Protein AF-A0A5Y2E1E5-F1 (afdb_monomer)

pLDDT: mean 95.86, std 6.39, range [65.56, 98.88]

Solvent-accessible surface area (backbone atoms only — not comparable to full-atom values): 12734 Å² total; per-residue (Å²): 139,81,72,78,89,80,53,52,75,67,55,52,51,46,58,54,49,48,56,53,49,52,51,50,49,51,50,52,50,52,51,52,52,48,54,50,47,56,50,49,56,51,48,56,53,48,53,54,51,51,52,52,50,50,54,51,51,54,51,51,49,54,52,50,58,53,47,52,54,52,51,51,52,49,53,53,51,51,55,55,48,52,55,52,47,55,51,52,52,53,52,50,53,52,50,52,52,52,51,54,54,48,51,54,52,48,53,52,50,52,55,51,50,55,51,48,70,72,69,61,86,68,91,83,63,85,68,92,82,87,72,98,62,89,85,86,73,95,66,61,46,61,60,96,88,42,80,75,46,64,72,57,43,74,89,58,77,84,82,84,80,70,62,47,83,70,92,77,73,90,81,69,82,78,76,82,69,99,59,96,51,70,66,48,55,50,52,51,52,51,51,51,50,51,51,53,16,34,53,41,37,53,49,52,53,41,40,72,74,48,53,34,84

Nearest PDB structures (foldseek):
  3c9i-assembly1_B  TM=9.378E-01  e=3.253E-25  unclassified
  4zkp-assembly1_A  TM=9.881E-01  e=1.040E-20  Lederbergvirus P22
  5bu8-assembly1_A  TM=9.818E-01  e=1.716E-17  Enterobacteria phage HK620
  5bu8-assembly2_B  TM=9.792E-01  e=5.615E-17  Enterobacteria phage HK620
  5bvz-assembly1_A  TM=9.129E-01  e=2.143E-17  Enterobacteria phage HK620

Organism: Salmonella muenchen (NCBI:txid596)

Radius of gyration: 72.46 Å; Cα contacts (8 Å, |Δi|>4): 61; chains: 1; bounding box: 132×54×200 Å

Structure (mmCIF, N/CA/C/O backbone):
data_AF-A0A5Y2E1E5-F1
#
_entry.id   AF-A0A5Y2E1E5-F1
#
loop_
_atom_site.group_PDB
_atom_site.id
_atom_site.type_symbol
_atom_site.label_atom_id
_atom_site.label_alt_id
_atom_site.label_comp_id
_atom_site.label_asym_id
_atom_site.label_entity_id
_atom_site.label_seq_id
_atom_site.pdbx_PDB_ins_code
_atom_site.Cartn_x
_atom_site.Cartn_y
_atom_site.Cartn_z
_atom_site.occupancy
_atom_site.B_iso_or_equiv
_atom_site.auth_seq_id
_atom_site.auth_comp_id
_atom_site.auth_asym_id
_atom_site.auth_atom_id
_atom_site.pdbx_PDB_model_num
ATOM 1 N N . MET A 1 1 ? 79.922 30.981 -105.525 1.00 65.56 1 MET A N 1
ATOM 2 C CA . MET A 1 1 ? 79.732 31.435 -106.925 1.00 65.56 1 MET A CA 1
ATOM 3 C C . MET A 1 1 ? 79.669 30.204 -107.822 1.00 65.56 1 MET A C 1
ATOM 5 O O . MET A 1 1 ? 80.498 29.326 -107.635 1.00 65.56 1 MET A O 1
ATOM 9 N N . LEU A 1 2 ? 78.678 30.101 -108.720 1.00 72.38 2 LEU A N 1
ATOM 10 C CA . LEU A 1 2 ? 78.451 28.912 -109.566 1.00 72.38 2 LEU A CA 1
ATOM 11 C C . LEU A 1 2 ? 79.059 29.098 -110.979 1.00 72.38 2 LEU A C 1
ATOM 13 O O . LEU A 1 2 ? 78.861 30.168 -111.563 1.00 72.38 2 LEU A O 1
ATOM 17 N N . PRO A 1 3 ? 79.757 28.097 -111.552 1.00 73.19 3 PRO A N 1
ATOM 18 C CA . PRO A 1 3 ? 80.354 28.176 -112.890 1.00 73.19 3 PRO A CA 1
ATOM 19 C C . PRO A 1 3 ? 79.288 28.115 -114.001 1.00 73.19 3 PRO A C 1
ATOM 21 O O . PRO A 1 3 ? 78.717 27.068 -114.298 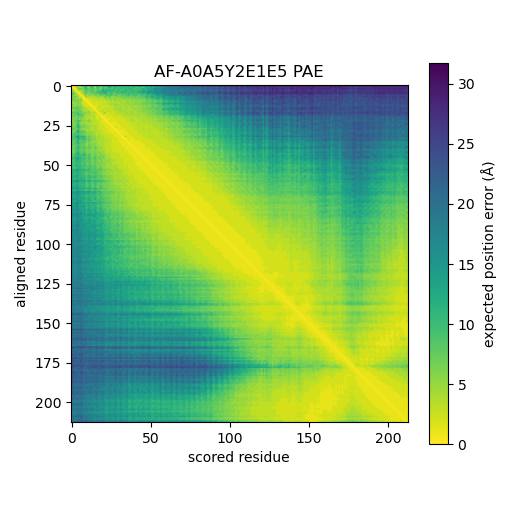1.00 73.19 3 PRO A O 1
ATOM 24 N N . ARG A 1 4 ? 79.007 29.264 -114.631 1.00 66.69 4 ARG A N 1
ATOM 25 C CA . ARG A 1 4 ? 77.920 29.439 -115.621 1.00 66.69 4 ARG A CA 1
ATOM 26 C C . ARG A 1 4 ? 78.225 28.906 -117.029 1.00 66.69 4 ARG A C 1
ATOM 28 O O . ARG A 1 4 ? 77.333 28.892 -117.866 1.00 66.69 4 ARG A O 1
ATOM 35 N N . ASN A 1 5 ? 79.462 28.493 -117.288 1.00 67.75 5 ASN A N 1
ATOM 36 C CA . ASN A 1 5 ? 79.956 28.018 -118.585 1.00 67.75 5 ASN A CA 1
ATOM 37 C C . ASN A 1 5 ? 80.020 26.481 -118.711 1.00 67.75 5 ASN A C 1
ATOM 39 O O . ASN A 1 5 ? 80.306 25.993 -119.798 1.00 67.75 5 ASN A O 1
ATOM 43 N N . VAL A 1 6 ? 79.767 25.732 -117.628 1.00 70.50 6 VAL A N 1
ATOM 44 C CA . VAL A 1 6 ? 79.817 24.251 -117.600 1.00 70.50 6 VAL A CA 1
ATOM 45 C C . VAL A 1 6 ? 78.429 23.625 -117.391 1.00 70.50 6 VAL A C 1
ATOM 47 O O . VAL A 1 6 ? 78.180 22.502 -117.819 1.00 70.50 6 VAL A O 1
ATOM 50 N N . PHE A 1 7 ? 77.497 24.337 -116.751 1.00 74.38 7 PHE A N 1
ATOM 51 C CA . PHE A 1 7 ? 76.173 23.808 -116.405 1.00 74.38 7 PHE A CA 1
ATOM 52 C C . PHE A 1 7 ? 75.097 24.125 -117.452 1.00 74.38 7 PHE A C 1
ATOM 54 O O . PHE A 1 7 ? 75.022 25.241 -117.966 1.00 74.38 7 PHE A O 1
ATOM 61 N N . SER A 1 8 ? 74.206 23.159 -117.717 1.00 77.81 8 SER A N 1
ATOM 62 C CA . SER A 1 8 ? 72.993 23.388 -118.515 1.00 77.81 8 SER A CA 1
ATOM 63 C C . SER A 1 8 ? 72.005 24.283 -117.755 1.00 77.81 8 SER A C 1
ATOM 65 O O . SER A 1 8 ? 71.991 24.307 -116.522 1.00 77.81 8 SER A O 1
ATOM 67 N N . ARG A 1 9 ? 71.136 25.014 -118.469 1.00 76.38 9 ARG A N 1
ATOM 68 C CA . ARG A 1 9 ? 70.171 25.938 -117.841 1.00 76.38 9 ARG A CA 1
ATOM 69 C C . ARG A 1 9 ? 69.229 25.237 -116.849 1.00 76.38 9 ARG A C 1
ATOM 71 O O . ARG A 1 9 ? 68.928 25.813 -115.808 1.00 76.38 9 ARG A O 1
ATOM 78 N N . SER A 1 10 ? 68.829 23.994 -117.127 1.00 79.75 10 SER A N 1
ATOM 79 C CA . SER A 1 10 ? 68.007 23.171 -116.226 1.00 79.75 10 SER A CA 1
ATOM 80 C C . SER A 1 10 ? 68.765 22.744 -114.967 1.00 79.75 10 SER A C 1
ATOM 82 O O . SER A 1 10 ? 68.204 22.787 -113.878 1.00 79.75 10 SER A O 1
ATOM 84 N N . TYR A 1 11 ? 70.049 22.391 -115.091 1.00 81.25 11 TYR A N 1
ATOM 85 C CA . TYR A 1 11 ? 70.878 22.024 -113.940 1.00 81.25 11 TYR A CA 1
ATOM 86 C C . TYR A 1 11 ? 71.211 23.241 -113.066 1.00 81.25 11 TYR A C 1
ATOM 88 O O . TYR A 1 11 ? 71.197 23.149 -111.844 1.00 81.25 11 TYR A O 1
ATOM 96 N N . LEU A 1 12 ? 71.425 24.413 -113.677 1.00 78.50 12 LEU A N 1
ATOM 97 C CA . LEU A 1 12 ? 71.612 25.667 -112.945 1.00 78.50 12 LEU A CA 1
ATOM 98 C C . LEU A 1 12 ? 70.361 26.041 -112.125 1.00 78.50 12 LEU A C 1
ATOM 100 O O . LEU A 1 12 ? 70.502 26.435 -110.972 1.00 78.50 12 LEU A O 1
ATOM 104 N N . LEU A 1 13 ? 69.153 25.889 -112.688 1.00 80.38 13 LEU A N 1
ATOM 105 C CA . LEU A 1 13 ? 67.889 26.104 -111.965 1.00 80.38 13 LEU A CA 1
ATOM 106 C C . LEU A 1 13 ? 67.677 25.072 -110.849 1.00 80.38 13 LEU A C 1
ATOM 108 O O . LEU A 1 13 ? 67.275 25.452 -109.755 1.00 80.38 13 LEU A O 1
ATOM 112 N N . TYR A 1 14 ? 68.002 23.801 -111.100 1.00 83.81 14 TYR A N 1
ATOM 113 C CA . TYR A 1 14 ? 67.926 22.735 -110.100 1.00 83.81 14 TYR A CA 1
ATOM 114 C C . TYR A 1 14 ? 68.863 22.985 -108.914 1.00 83.81 14 TYR A C 1
ATOM 116 O O . TYR A 1 14 ? 68.418 22.924 -107.780 1.00 83.81 14 TYR A O 1
ATOM 124 N N . VAL A 1 15 ? 70.136 23.329 -109.147 1.00 80.00 15 VAL A N 1
ATOM 125 C CA . VAL A 1 15 ? 71.107 23.589 -108.064 1.00 80.00 15 VAL A CA 1
ATOM 126 C C . VAL A 1 15 ? 70.718 24.824 -107.239 1.00 80.00 15 VAL A C 1
ATOM 128 O O . VAL A 1 15 ? 70.938 24.851 -106.029 1.00 80.00 15 VAL A O 1
ATOM 131 N N . ILE A 1 16 ? 70.110 25.838 -107.866 1.00 80.06 16 ILE A N 1
ATOM 132 C CA . ILE A 1 16 ? 69.584 27.016 -107.158 1.00 80.06 16 ILE A CA 1
ATOM 133 C C . ILE A 1 16 ? 68.352 26.645 -106.314 1.00 80.06 16 ILE A C 1
ATOM 135 O O . ILE A 1 16 ? 68.321 26.987 -105.133 1.00 80.06 16 ILE A O 1
ATOM 139 N N . ALA A 1 17 ? 67.379 25.921 -106.882 1.00 83.31 17 ALA A N 1
ATOM 140 C CA . ALA A 1 17 ? 66.174 25.469 -106.175 1.00 83.31 17 ALA A CA 1
ATOM 141 C C . ALA A 1 17 ? 66.491 24.460 -105.055 1.00 83.31 17 ALA A C 1
ATOM 143 O O . ALA A 1 17 ? 65.945 24.536 -103.963 1.00 83.31 17 ALA A O 1
ATOM 144 N N . GLN A 1 18 ? 67.460 23.572 -105.274 1.00 87.31 18 GLN A N 1
ATOM 145 C CA . GLN A 1 18 ? 67.938 22.627 -104.270 1.00 87.31 18 GLN A CA 1
ATOM 146 C C . GLN A 1 18 ? 68.512 23.355 -103.048 1.00 87.31 18 GLN A C 1
ATOM 148 O O . GLN A 1 18 ? 68.261 22.943 -101.921 1.00 87.31 18 GLN A O 1
ATOM 153 N N . GLY A 1 19 ? 69.253 24.452 -103.242 1.00 82.62 19 GLY A N 1
ATOM 154 C CA . GLY A 1 19 ? 69.759 25.265 -102.133 1.00 82.62 19 GLY A CA 1
ATOM 155 C C . GLY A 1 19 ? 68.642 25.904 -101.299 1.00 82.62 19 GLY A C 1
ATOM 156 O O . GLY A 1 19 ? 68.738 25.933 -100.072 1.00 82.62 19 GLY A O 1
ATOM 157 N N . THR A 1 20 ? 67.568 26.373 -101.946 1.00 88.19 20 THR A N 1
ATOM 158 C CA . THR A 1 20 ? 66.395 26.931 -101.251 1.00 88.19 20 THR A CA 1
ATOM 159 C C . THR A 1 20 ? 65.570 25.854 -100.551 1.00 88.19 20 THR A C 1
ATOM 161 O O . THR A 1 20 ? 65.181 26.049 -99.402 1.00 88.19 20 THR A O 1
ATOM 164 N N . ASP A 1 21 ? 65.370 24.701 -101.191 1.00 90.69 21 ASP A N 1
ATOM 165 C CA . ASP A 1 21 ? 64.605 23.581 -100.639 1.00 90.69 21 ASP A CA 1
ATOM 166 C C . ASP A 1 21 ? 65.327 22.950 -99.447 1.00 90.69 21 ASP A C 1
ATOM 168 O O . ASP A 1 21 ? 64.706 22.700 -98.420 1.00 90.69 21 ASP A O 1
ATOM 172 N N . VAL A 1 22 ? 66.651 22.764 -99.518 1.00 90.56 22 VAL A N 1
ATOM 173 C CA . VAL A 1 22 ? 67.454 22.275 -98.383 1.00 90.56 22 VAL A CA 1
ATOM 174 C C . VAL A 1 22 ? 67.384 23.249 -97.201 1.00 90.56 22 VAL A C 1
ATOM 176 O O . VAL A 1 22 ? 67.262 22.808 -96.059 1.00 90.56 22 VAL A O 1
ATOM 179 N N . GLY A 1 23 ? 67.391 24.563 -97.454 1.00 90.62 23 GLY A N 1
ATOM 180 C CA . GLY A 1 23 ? 67.190 25.578 -96.415 1.00 90.62 23 GLY A CA 1
ATOM 181 C C . GLY A 1 23 ? 65.792 25.527 -95.783 1.00 90.62 23 GLY A C 1
ATOM 182 O O . GLY A 1 23 ? 65.669 25.581 -94.560 1.00 90.62 23 GLY A O 1
ATOM 183 N N . ALA A 1 24 ? 64.745 25.361 -96.597 1.00 92.62 24 ALA A N 1
ATOM 184 C CA . ALA A 1 24 ? 63.367 25.217 -96.129 1.00 92.62 24 ALA A CA 1
ATOM 185 C C . ALA A 1 24 ? 63.147 23.909 -95.346 1.00 92.62 24 ALA A C 1
ATOM 187 O O . ALA A 1 24 ? 62.499 23.923 -94.301 1.00 92.62 24 ALA A O 1
ATOM 188 N N . ILE A 1 25 ? 63.734 22.795 -95.799 1.00 93.62 25 ILE A N 1
ATOM 189 C CA . ILE A 1 25 ? 63.721 21.502 -95.099 1.00 93.62 25 ILE A CA 1
ATOM 190 C C . ILE A 1 25 ? 64.436 21.626 -93.752 1.00 93.62 25 ILE A C 1
ATOM 192 O O . ILE A 1 25 ? 63.899 21.169 -92.748 1.00 93.62 25 ILE A O 1
ATOM 196 N N . ALA A 1 26 ? 65.603 22.277 -93.698 1.00 92.94 26 ALA A N 1
ATOM 197 C CA . ALA A 1 26 ? 66.312 22.519 -92.442 1.00 92.94 26 ALA A CA 1
ATOM 198 C C . ALA A 1 26 ? 65.480 23.379 -91.473 1.00 92.94 26 ALA A C 1
ATOM 200 O O . ALA A 1 26 ? 65.381 23.052 -90.293 1.00 92.94 26 ALA A O 1
ATOM 201 N N . GLY A 1 27 ? 64.820 24.432 -91.973 1.00 94.31 27 GLY A N 1
ATOM 202 C CA . GLY A 1 27 ? 63.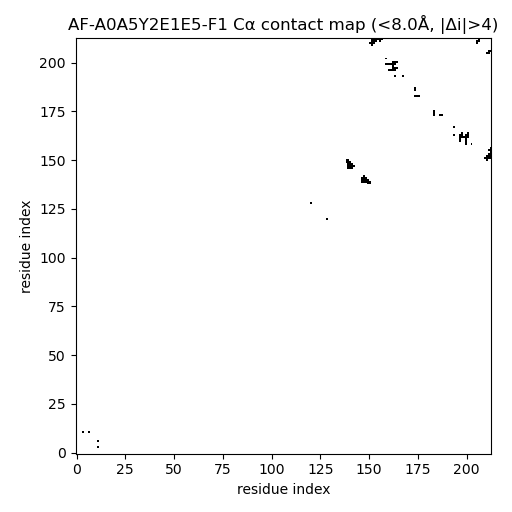883 25.242 -91.189 1.00 94.31 27 GLY A CA 1
ATOM 203 C C . GLY A 1 27 ? 62.724 24.414 -90.631 1.00 94.31 27 GLY A C 1
ATOM 204 O O . GLY A 1 27 ? 62.484 24.422 -89.425 1.00 94.31 27 GLY A O 1
ATOM 205 N N . LYS A 1 28 ? 62.067 23.616 -91.483 1.00 95.06 28 LYS A N 1
ATOM 206 C CA . LYS A 1 28 ? 60.949 22.760 -91.071 1.00 95.06 28 LYS A CA 1
ATOM 207 C C . LYS A 1 28 ? 61.371 21.666 -90.088 1.00 95.06 28 LYS A C 1
ATOM 209 O O . LYS A 1 28 ? 60.623 21.366 -89.161 1.00 95.06 28 LYS A O 1
ATOM 214 N N . ALA A 1 29 ? 62.558 21.087 -90.268 1.00 95.25 29 ALA A N 1
ATOM 215 C CA . ALA A 1 29 ? 63.128 20.103 -89.353 1.00 95.25 29 ALA A CA 1
ATOM 216 C C . ALA A 1 29 ? 63.434 20.719 -87.978 1.00 95.25 29 ALA A C 1
ATOM 218 O O . ALA A 1 29 ? 63.122 20.107 -86.960 1.00 95.25 29 ALA A O 1
ATOM 219 N N . ASN A 1 30 ? 63.959 21.949 -87.936 1.00 94.75 30 ASN A N 1
ATOM 220 C CA . ASN A 1 30 ? 64.187 22.680 -86.688 1.00 94.75 30 ASN A CA 1
ATOM 221 C C . ASN A 1 30 ? 62.870 23.022 -85.971 1.00 94.75 30 ASN A C 1
ATOM 223 O O . ASN A 1 30 ? 62.777 22.853 -84.758 1.00 94.75 30 ASN A O 1
ATOM 227 N N . GLU A 1 31 ? 61.840 23.462 -86.704 1.00 96.00 31 GLU A N 1
ATOM 228 C CA . GLU A 1 31 ? 60.496 23.698 -86.152 1.00 96.00 31 GLU A CA 1
ATOM 229 C C . GLU A 1 31 ? 59.873 22.417 -85.589 1.00 96.00 31 GLU A C 1
ATOM 231 O O . GLU A 1 31 ? 59.319 22.434 -84.492 1.00 96.00 31 GLU A O 1
ATOM 236 N N . ALA A 1 32 ? 59.980 21.300 -86.317 1.00 95.81 32 ALA A N 1
ATOM 237 C CA . ALA A 1 32 ? 59.492 20.003 -85.861 1.00 95.81 32 ALA A CA 1
ATOM 238 C C . ALA A 1 32 ? 60.249 19.521 -84.614 1.00 95.81 32 ALA A C 1
ATOM 240 O O . ALA A 1 32 ? 59.622 19.032 -83.678 1.00 95.81 32 ALA A O 1
ATOM 241 N N . GLY A 1 33 ? 61.573 19.710 -84.569 1.00 96.06 33 GLY A N 1
ATOM 242 C CA . GLY A 1 33 ? 62.396 19.409 -83.397 1.00 96.06 33 GLY A CA 1
ATOM 243 C C . GLY A 1 33 ? 62.025 20.261 -82.182 1.00 96.06 33 GLY A C 1
ATOM 244 O O . GLY A 1 33 ? 61.887 19.726 -81.086 1.00 96.06 33 GLY A O 1
ATOM 245 N N . LYS A 1 34 ? 61.782 21.564 -82.379 1.00 95.94 34 LYS A N 1
ATOM 246 C CA . LYS A 1 34 ? 61.300 22.457 -81.318 1.00 95.94 34 LYS A CA 1
ATOM 247 C C . LYS A 1 34 ? 59.917 22.044 -80.812 1.00 95.94 34 LYS A C 1
ATOM 249 O O . LYS A 1 34 ? 59.734 21.927 -79.611 1.00 95.94 34 LYS A O 1
ATOM 254 N N . GLY A 1 35 ? 58.970 21.766 -81.709 1.00 97.19 35 GLY A N 1
ATOM 255 C CA . GLY A 1 35 ? 57.634 21.305 -81.320 1.00 97.19 35 GLY A CA 1
ATOM 256 C C . GLY A 1 35 ? 57.659 19.960 -80.587 1.00 97.19 35 GLY A C 1
ATOM 257 O O . GLY A 1 35 ? 56.917 19.774 -79.627 1.00 97.19 35 GLY A O 1
ATOM 258 N N . ALA A 1 36 ? 58.538 19.038 -80.996 1.00 97.06 36 ALA A N 1
ATOM 259 C CA . ALA A 1 36 ? 58.748 17.774 -80.295 1.00 97.06 36 ALA A CA 1
ATOM 260 C C . ALA A 1 36 ? 59.351 17.983 -78.897 1.00 97.06 36 ALA A C 1
ATOM 262 O O . ALA A 1 36 ? 58.919 17.327 -77.955 1.00 97.06 36 ALA A O 1
ATOM 263 N N . TYR A 1 37 ? 60.302 18.910 -78.751 1.00 96.94 37 TYR A N 1
ATOM 264 C CA . TYR A 1 37 ? 60.869 19.279 -77.454 1.00 96.94 37 TYR A CA 1
ATOM 265 C C . TYR A 1 37 ? 59.821 19.914 -76.533 1.00 96.94 37 TYR A C 1
ATOM 267 O O . TYR A 1 37 ? 59.664 19.469 -75.402 1.00 96.94 37 TYR A O 1
ATOM 275 N N . ASP A 1 38 ? 59.052 20.891 -77.021 1.00 97.25 38 ASP A N 1
ATOM 276 C CA . ASP A 1 38 ? 57.993 21.541 -76.240 1.00 97.25 38 ASP A CA 1
ATOM 277 C C . ASP A 1 38 ? 56.932 20.514 -75.785 1.00 97.25 38 ASP A C 1
ATOM 279 O O . ASP A 1 38 ? 56.447 20.570 -74.655 1.00 97.25 38 ASP A O 1
ATOM 283 N N . ALA A 1 39 ? 56.614 19.526 -76.631 1.00 97.75 39 ALA A N 1
ATOM 284 C CA . ALA A 1 39 ? 55.740 18.411 -76.266 1.00 97.75 39 ALA A CA 1
ATOM 285 C C . ALA A 1 39 ? 56.367 17.476 -75.214 1.00 97.75 39 ALA A C 1
ATOM 287 O O . ALA A 1 39 ? 55.661 17.034 -74.313 1.00 97.75 39 ALA A O 1
ATOM 288 N N . GLN A 1 40 ? 57.672 17.190 -75.294 1.00 97.69 40 GLN A N 1
ATOM 289 C CA . GLN A 1 40 ? 58.385 16.404 -74.278 1.00 97.69 40 GLN A CA 1
ATOM 290 C C . GLN A 1 40 ? 58.403 17.115 -72.927 1.00 97.69 40 GLN A C 1
ATOM 292 O O . GLN A 1 40 ? 58.027 16.509 -71.934 1.00 97.69 40 GLN A O 1
ATOM 297 N N . VAL A 1 41 ? 58.730 18.411 -72.901 1.00 97.88 41 VAL A N 1
ATOM 298 C CA . VAL A 1 41 ? 58.674 19.221 -71.675 1.00 97.88 41 VAL A CA 1
ATOM 299 C C . VAL A 1 41 ? 57.268 19.190 -71.079 1.00 97.88 41 VAL A C 1
ATOM 301 O O . VAL A 1 41 ? 57.113 19.046 -69.869 1.00 97.88 41 VAL A O 1
ATOM 304 N N . LYS A 1 42 ? 56.225 19.268 -71.919 1.00 97.88 42 LYS A N 1
ATOM 305 C CA . LYS A 1 42 ? 54.850 19.180 -71.426 1.00 97.88 42 LYS A CA 1
ATOM 306 C C . LYS A 1 42 ? 54.507 17.803 -70.858 1.00 97.88 42 LYS A C 1
ATOM 308 O O . LYS A 1 42 ? 53.798 17.745 -69.856 1.00 97.88 42 LYS A O 1
ATOM 313 N N . ASN A 1 43 ? 55.003 16.729 -71.467 1.00 98.06 43 ASN A N 1
ATOM 314 C CA . ASN A 1 43 ? 54.842 15.379 -70.931 1.00 98.06 43 ASN A CA 1
ATOM 315 C C . ASN A 1 43 ? 55.558 15.233 -69.580 1.00 98.06 43 ASN A C 1
ATOM 317 O O . ASN A 1 43 ? 54.966 14.697 -68.652 1.00 98.06 43 ASN A O 1
ATOM 321 N N . ASP A 1 44 ? 56.767 15.782 -69.433 1.00 97.44 44 ASP A N 1
ATOM 322 C CA . ASP A 1 44 ? 57.511 15.742 -68.168 1.00 97.44 44 ASP A CA 1
ATOM 323 C C . ASP A 1 44 ? 56.753 16.480 -67.044 1.00 97.44 44 ASP A C 1
ATOM 325 O O . ASP A 1 44 ? 56.685 16.005 -65.910 1.00 97.44 44 ASP A O 1
ATOM 329 N N . GLU A 1 45 ? 56.130 17.626 -67.348 1.00 97.94 45 GLU A N 1
ATOM 330 C CA . GLU A 1 45 ? 55.246 18.326 -66.401 1.00 97.94 45 GLU A CA 1
ATOM 331 C C . GLU A 1 45 ? 54.016 17.485 -66.026 1.00 97.94 45 GLU A C 1
ATOM 333 O O . GLU A 1 45 ? 53.630 17.436 -64.856 1.00 97.94 45 GLU A O 1
ATOM 338 N N . GLN A 1 46 ? 53.394 16.835 -67.015 1.00 98.44 46 GLN A N 1
ATOM 339 C CA . GLN A 1 46 ? 52.234 15.971 -66.797 1.00 98.44 46 GLN A CA 1
ATOM 340 C C . GLN A 1 46 ? 52.587 14.760 -65.932 1.00 98.44 46 GLN A C 1
ATOM 342 O O . GLN A 1 46 ? 51.797 14.402 -65.064 1.00 98.44 46 GLN A O 1
ATOM 347 N N . ASP A 1 47 ? 53.769 14.167 -66.105 1.00 98.25 47 ASP A N 1
ATOM 348 C CA . ASP A 1 47 ? 54.228 13.036 -65.294 1.00 98.25 47 ASP A CA 1
ATOM 349 C C . ASP A 1 47 ? 54.385 13.419 -63.814 1.00 98.25 47 ASP A C 1
ATOM 351 O O . ASP A 1 47 ? 54.020 12.641 -62.927 1.00 98.25 47 ASP A O 1
ATOM 355 N N . VAL A 1 48 ? 54.853 14.639 -63.522 1.00 98.25 48 VAL A N 1
ATOM 356 C CA . VAL A 1 48 ? 54.925 15.157 -62.144 1.00 98.25 48 VAL A CA 1
ATOM 357 C C . VAL A 1 48 ? 53.528 15.350 -61.547 1.00 98.25 48 VAL A C 1
ATOM 359 O O . VAL A 1 48 ? 53.291 14.965 -60.401 1.00 98.25 48 VAL A O 1
ATOM 362 N N . GLU A 1 49 ? 52.592 15.917 -62.310 1.00 98.19 49 GLU A N 1
ATOM 363 C CA . GLU A 1 49 ? 51.206 16.110 -61.862 1.00 98.19 49 GLU A CA 1
ATOM 364 C C . GLU A 1 49 ? 50.489 14.770 -61.632 1.00 98.19 49 GLU A C 1
ATOM 366 O O . GLU A 1 49 ? 49.804 14.589 -60.624 1.00 98.19 49 GLU A O 1
ATOM 371 N N . LEU A 1 50 ? 50.689 13.795 -62.523 1.00 98.44 50 LEU A N 1
ATOM 372 C CA . LEU A 1 50 ? 50.148 12.444 -62.377 1.00 98.44 50 LEU A CA 1
ATOM 373 C C . LEU A 1 50 ? 50.701 11.744 -61.132 1.00 98.44 50 LEU A C 1
ATOM 375 O O . LEU A 1 50 ? 49.940 11.081 -60.427 1.00 98.44 50 LEU A O 1
ATOM 379 N N . ALA A 1 51 ? 51.986 11.925 -60.821 1.00 98.25 51 ALA A N 1
ATOM 380 C CA . ALA A 1 51 ? 52.582 11.381 -59.605 1.00 98.25 51 ALA A CA 1
ATOM 381 C C . ALA A 1 51 ? 51.986 12.002 -58.322 1.00 98.25 51 ALA A C 1
ATOM 383 O O . ALA A 1 51 ? 51.715 11.270 -57.367 1.00 98.25 51 ALA A O 1
ATOM 384 N N . ASP A 1 52 ? 51.731 13.319 -58.294 1.00 98.50 52 ASP A N 1
ATOM 385 C CA . ASP A 1 52 ? 51.040 13.982 -57.169 1.00 98.50 52 ASP A CA 1
ATOM 386 C C . ASP A 1 52 ? 49.601 13.474 -57.008 1.00 98.50 52 ASP A C 1
ATOM 388 O O . ASP A 1 52 ? 49.162 13.129 -55.905 1.00 98.50 52 ASP A O 1
ATOM 392 N N . HIS A 1 53 ? 48.864 13.385 -58.118 1.00 98.56 53 HIS A N 1
ATOM 393 C CA . HIS A 1 53 ? 47.499 12.874 -58.119 1.00 98.56 53 HIS A CA 1
ATOM 394 C C . HIS A 1 53 ? 47.429 11.438 -57.605 1.00 98.56 53 HIS A C 1
ATOM 396 O O . HIS A 1 53 ? 46.580 11.144 -56.762 1.00 98.56 53 HIS A O 1
ATOM 402 N N . GLU A 1 54 ? 48.338 10.568 -58.042 1.00 98.56 54 GLU A N 1
ATOM 403 C CA . GLU A 1 54 ? 48.410 9.185 -57.575 1.00 98.56 54 GLU A CA 1
ATOM 404 C C . GLU A 1 54 ? 48.657 9.116 -56.060 1.00 98.56 54 GLU A C 1
ATOM 406 O O . GLU A 1 54 ? 47.938 8.414 -55.346 1.00 98.56 54 GLU A O 1
ATOM 411 N N . ALA A 1 55 ? 49.589 9.917 -55.532 1.00 98.44 55 ALA A N 1
ATOM 412 C CA . ALA A 1 55 ? 49.851 9.974 -54.093 1.00 98.44 55 ALA A CA 1
ATOM 413 C C . ALA A 1 55 ? 48.615 10.426 -53.288 1.00 98.44 55 ALA A C 1
ATOM 415 O O . ALA A 1 55 ? 48.271 9.830 -52.262 1.00 98.44 55 ALA A O 1
ATOM 416 N N . ARG A 1 56 ? 47.898 11.451 -53.765 1.00 98.69 56 ARG A N 1
ATOM 417 C CA . ARG A 1 56 ? 46.671 11.953 -53.121 1.00 98.69 56 ARG A CA 1
ATOM 418 C C . ARG A 1 56 ? 45.527 10.946 -53.190 1.00 98.69 56 ARG A C 1
ATOM 420 O O . ARG A 1 56 ? 44.791 10.806 -52.215 1.00 98.69 56 ARG A O 1
ATOM 427 N N . ILE A 1 57 ? 45.376 10.240 -54.311 1.00 98.62 57 ILE A N 1
ATOM 428 C CA . ILE A 1 57 ? 44.362 9.191 -54.483 1.00 98.62 57 ILE A CA 1
ATOM 429 C C . ILE A 1 57 ? 44.633 8.026 -53.526 1.00 98.62 57 ILE A C 1
ATOM 431 O O . ILE A 1 57 ? 43.702 7.561 -52.866 1.00 98.62 57 ILE A O 1
ATOM 435 N N . GLN A 1 58 ? 45.891 7.598 -53.384 1.00 98.62 58 GLN A N 1
ATOM 436 C CA . GLN A 1 58 ? 46.261 6.556 -52.425 1.00 98.62 58 GLN A CA 1
ATOM 437 C C . GLN A 1 58 ? 45.954 6.972 -50.981 1.00 98.62 58 GLN A C 1
ATOM 439 O O . GLN A 1 58 ? 45.380 6.183 -50.229 1.00 98.62 58 GLN A O 1
ATOM 444 N N . GLN A 1 59 ? 46.250 8.219 -50.598 1.00 98.56 59 GLN A N 1
ATOM 445 C CA . GLN A 1 59 ? 45.922 8.707 -49.256 1.00 98.56 59 GLN A CA 1
ATOM 446 C C . GLN A 1 59 ? 44.408 8.771 -49.018 1.00 98.56 59 GLN A C 1
ATOM 448 O O . GLN A 1 59 ? 43.922 8.282 -48.000 1.00 98.56 59 GLN A O 1
ATOM 453 N N . LEU A 1 60 ? 43.644 9.307 -49.975 1.00 98.69 60 LEU A N 1
ATOM 454 C CA . LEU A 1 60 ? 42.181 9.337 -49.888 1.00 98.69 60 LEU A CA 1
ATOM 455 C C . LEU A 1 60 ? 41.594 7.932 -49.758 1.00 98.69 60 LEU A C 1
ATOM 457 O O . LEU A 1 60 ? 40.627 7.738 -49.022 1.00 98.69 60 LEU A O 1
ATOM 461 N N . ARG A 1 61 ? 42.179 6.942 -50.441 1.00 98.69 61 ARG A N 1
ATOM 462 C CA . ARG A 1 61 ? 41.753 5.549 -50.320 1.00 98.69 61 ARG A CA 1
ATOM 463 C C . ARG A 1 61 ? 41.940 5.027 -48.895 1.00 98.69 61 ARG A C 1
ATOM 465 O O . ARG A 1 61 ? 41.000 4.458 -48.348 1.00 98.69 61 ARG A O 1
ATOM 472 N N . ILE A 1 62 ? 43.101 5.276 -48.290 1.00 98.50 62 ILE A N 1
ATOM 473 C CA . ILE A 1 62 ? 43.392 4.905 -46.897 1.00 98.50 62 ILE A CA 1
ATOM 474 C C . ILE A 1 62 ? 42.395 5.571 -45.938 1.00 98.50 62 ILE A C 1
ATOM 476 O O . ILE A 1 62 ? 41.857 4.918 -45.041 1.00 98.50 62 ILE A O 1
ATOM 480 N N . ASP A 1 63 ? 42.114 6.859 -46.131 1.00 98.69 63 ASP A N 1
ATOM 481 C CA . ASP A 1 63 ? 41.194 7.609 -45.274 1.00 98.69 63 ASP A CA 1
ATOM 482 C C . ASP A 1 63 ? 39.757 7.076 -45.377 1.00 98.69 63 ASP A C 1
ATOM 484 O O . ASP A 1 63 ? 39.078 6.914 -44.360 1.00 98.69 63 ASP A O 1
ATOM 488 N N . VAL A 1 64 ? 39.295 6.759 -46.592 1.00 98.75 64 VAL A N 1
ATOM 489 C CA . VAL A 1 64 ? 37.963 6.182 -46.830 1.00 98.75 64 VAL A CA 1
ATOM 490 C C . VAL A 1 64 ? 37.851 4.778 -46.241 1.00 98.75 64 VAL A C 1
ATOM 492 O O . VAL A 1 64 ? 36.858 4.494 -45.573 1.00 98.75 64 VAL A O 1
ATOM 495 N N . ASP A 1 65 ? 38.868 3.929 -46.402 1.00 98.62 65 ASP A N 1
ATOM 496 C CA . ASP A 1 65 ? 38.877 2.588 -45.808 1.00 98.62 65 ASP A CA 1
ATOM 497 C C . ASP A 1 65 ? 38.828 2.669 -44.262 1.00 98.62 65 ASP A C 1
ATOM 499 O O . ASP A 1 65 ? 38.091 1.926 -43.610 1.00 98.62 65 ASP A O 1
ATOM 503 N N . ASN A 1 66 ? 39.519 3.643 -43.655 1.00 98.75 66 ASN A N 1
ATOM 504 C CA . ASN A 1 66 ? 39.438 3.909 -42.213 1.00 98.75 66 ASN A CA 1
ATOM 505 C C . ASN A 1 66 ? 38.064 4.444 -41.772 1.00 98.75 66 ASN A C 1
ATOM 507 O O . ASN A 1 66 ? 37.569 4.096 -40.692 1.00 98.75 66 ASN A O 1
ATOM 511 N N . HIS A 1 67 ? 37.440 5.312 -42.571 1.00 98.75 67 HIS A N 1
ATOM 512 C CA . HIS A 1 67 ? 36.090 5.804 -42.299 1.00 98.75 67 HIS A CA 1
ATOM 513 C C . HIS A 1 67 ? 35.057 4.681 -42.345 1.00 98.75 67 HIS A C 1
ATOM 515 O O . HIS A 1 67 ? 34.216 4.622 -41.450 1.00 98.75 67 HIS A O 1
ATOM 521 N N . GLU A 1 68 ? 35.160 3.765 -43.305 1.00 98.75 68 GLU A N 1
ATOM 522 C CA . GLU A 1 68 ? 34.253 2.622 -43.433 1.00 98.75 68 GLU A CA 1
ATOM 523 C C . GLU A 1 68 ? 34.268 1.737 -42.176 1.00 98.75 68 GLU A C 1
ATOM 525 O O . GLU A 1 68 ? 33.218 1.378 -41.632 1.00 98.75 68 GLU A O 1
ATOM 530 N N . ILE A 1 69 ? 35.460 1.477 -41.627 1.00 98.75 69 ILE A N 1
ATOM 531 C CA . ILE A 1 69 ? 35.623 0.731 -40.370 1.00 98.75 69 ILE A CA 1
ATOM 532 C C . ILE A 1 69 ? 34.931 1.456 -39.205 1.00 98.75 69 ILE A C 1
ATOM 534 O O . ILE A 1 69 ? 34.197 0.838 -38.429 1.00 98.75 69 ILE A O 1
ATOM 538 N N . ARG A 1 70 ? 35.136 2.773 -39.071 1.00 98.75 70 ARG A N 1
ATOM 539 C CA . ARG A 1 70 ? 34.532 3.579 -37.992 1.00 98.75 70 ARG A CA 1
ATOM 540 C C . ARG A 1 70 ? 33.012 3.669 -38.117 1.00 98.75 70 ARG A C 1
ATOM 542 O O . ARG A 1 70 ? 32.321 3.597 -37.103 1.00 98.75 70 ARG A O 1
ATOM 549 N N . ILE A 1 71 ? 32.494 3.815 -39.335 1.00 98.81 71 ILE A N 1
ATOM 550 C CA . ILE A 1 71 ? 31.053 3.847 -39.614 1.00 98.81 71 ILE A CA 1
ATOM 551 C C . ILE A 1 71 ? 30.424 2.510 -39.223 1.00 98.81 71 ILE A C 1
ATOM 553 O O . ILE A 1 71 ? 29.440 2.495 -38.483 1.00 98.81 71 ILE A O 1
ATOM 557 N N . THR A 1 72 ? 31.041 1.397 -39.622 1.00 98.75 72 THR A N 1
ATOM 558 C CA . THR A 1 72 ? 30.588 0.051 -39.250 1.00 98.75 72 THR A CA 1
ATOM 559 C C . THR A 1 72 ? 30.602 -0.153 -37.731 1.00 98.75 72 THR A C 1
ATOM 561 O O . THR A 1 72 ? 29.630 -0.645 -37.156 1.00 98.75 72 THR A O 1
ATOM 564 N N . ALA A 1 73 ? 31.669 0.272 -37.047 1.00 98.81 73 ALA A N 1
ATOM 565 C CA . ALA A 1 73 ? 31.758 0.183 -35.589 1.00 98.81 73 ALA A CA 1
ATOM 566 C C . ALA A 1 73 ? 30.663 1.005 -34.887 1.00 98.81 73 ALA A C 1
ATOM 568 O O . ALA A 1 73 ? 30.024 0.517 -33.953 1.00 98.81 73 ALA A O 1
ATOM 569 N N . ASN A 1 74 ? 30.402 2.224 -35.366 1.00 98.81 74 ASN A N 1
ATOM 570 C CA . ASN A 1 74 ? 29.340 3.075 -34.836 1.00 98.81 74 ASN A CA 1
ATOM 571 C C . ASN A 1 74 ? 27.952 2.464 -35.062 1.00 98.81 74 ASN A C 1
ATOM 573 O O . ASN A 1 74 ? 27.137 2.476 -34.142 1.00 98.81 74 ASN A O 1
ATOM 577 N N . ALA A 1 75 ? 27.688 1.893 -36.241 1.00 98.81 75 ALA A N 1
ATOM 578 C CA . ALA A 1 75 ? 26.422 1.223 -36.532 1.00 98.81 75 ALA A CA 1
ATOM 579 C C . ALA A 1 75 ? 26.163 0.056 -35.563 1.00 98.81 75 ALA A C 1
ATOM 581 O O . ALA A 1 75 ? 25.075 -0.052 -34.997 1.00 98.81 75 ALA A O 1
ATOM 582 N N . ASN A 1 76 ? 27.188 -0.756 -35.288 1.00 98.75 76 ASN A N 1
ATOM 583 C CA . ASN A 1 76 ? 27.096 -1.852 -34.321 1.00 98.75 76 ASN A CA 1
ATOM 584 C C . ASN A 1 76 ? 26.857 -1.353 -32.887 1.00 98.75 76 ASN A C 1
ATOM 586 O O . ASN A 1 76 ? 26.052 -1.930 -32.156 1.00 98.75 76 ASN A O 1
ATOM 590 N N . ALA A 1 77 ? 27.525 -0.270 -32.476 1.00 98.81 77 ALA A N 1
ATOM 591 C CA . ALA A 1 77 ? 27.323 0.327 -31.157 1.00 98.81 77 ALA A CA 1
ATOM 592 C C . ALA A 1 77 ? 25.905 0.899 -30.991 1.00 98.81 77 ALA A C 1
ATOM 594 O O . ALA A 1 77 ? 25.293 0.719 -29.938 1.00 98.81 77 ALA A O 1
ATOM 595 N N . ILE A 1 78 ? 25.364 1.541 -32.032 1.00 98.81 78 ILE A N 1
ATOM 596 C CA . ILE A 1 78 ? 23.987 2.053 -32.051 1.00 98.81 78 ILE A CA 1
ATOM 597 C C . ILE A 1 78 ? 22.989 0.897 -31.929 1.00 98.81 78 ILE A C 1
ATOM 599 O O . ILE A 1 78 ? 22.104 0.959 -31.081 1.00 98.81 78 ILE A O 1
ATOM 603 N N . ALA A 1 79 ? 23.170 -0.187 -32.688 1.00 98.75 79 ALA A N 1
ATOM 604 C CA . ALA A 1 79 ? 22.31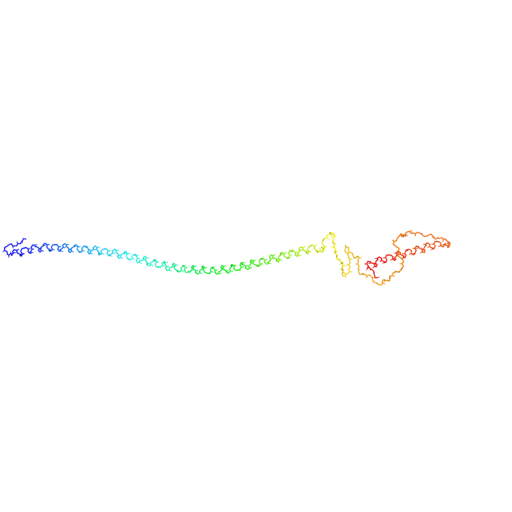3 -1.369 -32.586 1.00 98.75 79 ALA A CA 1
ATOM 605 C C . ALA A 1 79 ? 22.358 -2.010 -31.183 1.00 98.75 79 ALA A C 1
ATOM 607 O O . ALA A 1 79 ? 21.335 -2.428 -30.647 1.00 98.75 79 ALA A O 1
ATOM 608 N N . ALA A 1 80 ? 23.531 -2.046 -30.541 1.00 98.81 80 ALA A N 1
ATOM 609 C CA . ALA A 1 80 ? 23.654 -2.543 -29.171 1.00 98.81 80 ALA A CA 1
ATOM 610 C C . ALA A 1 80 ? 22.950 -1.636 -28.143 1.00 98.81 80 ALA A C 1
ATOM 612 O O . ALA A 1 80 ? 22.384 -2.130 -27.164 1.00 98.81 80 ALA A O 1
ATOM 613 N N . LEU A 1 81 ? 22.981 -0.314 -28.344 1.00 98.88 81 LEU A N 1
ATOM 614 C CA . LEU A 1 81 ? 22.245 0.637 -27.508 1.00 98.88 81 LEU A CA 1
ATOM 615 C C . LEU A 1 81 ? 20.729 0.494 -27.679 1.00 98.88 81 LEU A C 1
ATOM 617 O O . LEU A 1 81 ? 20.021 0.563 -26.680 1.00 98.88 81 LEU A O 1
ATOM 621 N N . ASP A 1 82 ? 20.251 0.231 -28.894 1.00 98.81 82 ASP A N 1
ATOM 622 C CA . ASP A 1 82 ? 18.828 0.031 -29.201 1.00 98.81 82 ASP A CA 1
ATOM 623 C C . ASP A 1 82 ? 18.223 -1.158 -28.427 1.00 98.81 82 ASP A C 1
ATOM 625 O O . ASP A 1 82 ? 17.181 -1.040 -27.778 1.00 98.81 82 ASP A O 1
ATOM 629 N N . VAL A 1 83 ? 18.945 -2.282 -28.365 1.00 98.81 83 VAL A N 1
ATOM 630 C CA . VAL A 1 83 ? 18.537 -3.459 -27.573 1.00 98.81 83 VAL A CA 1
ATOM 631 C C . VAL A 1 83 ? 18.502 -3.153 -26.072 1.00 98.81 83 VAL A C 1
ATOM 633 O O . VAL A 1 83 ? 17.577 -3.561 -25.362 1.00 98.81 83 VAL A O 1
ATOM 636 N N . ARG A 1 84 ? 19.509 -2.429 -25.564 1.00 98.81 84 ARG A N 1
ATOM 637 C CA . ARG A 1 84 ? 19.556 -2.017 -24.152 1.00 98.81 84 ARG A CA 1
ATOM 638 C C . ARG A 1 84 ? 18.413 -1.067 -23.809 1.00 98.81 84 ARG A C 1
ATOM 640 O O . ARG A 1 84 ? 17.837 -1.205 -22.734 1.00 98.81 84 ARG A O 1
ATOM 647 N N . LEU A 1 85 ? 18.090 -0.138 -24.709 1.00 98.88 85 LEU A N 1
ATOM 648 C CA . LEU A 1 85 ? 16.985 0.798 -24.542 1.00 98.88 85 LEU A CA 1
ATOM 649 C C . LEU A 1 85 ? 15.651 0.052 -24.506 1.00 98.88 85 LEU A C 1
ATOM 651 O O . LEU A 1 85 ? 14.915 0.205 -23.541 1.00 98.88 85 LEU A O 1
ATOM 655 N N . THR A 1 86 ? 15.413 -0.848 -25.462 1.00 98.81 86 THR A N 1
ATOM 656 C CA . THR A 1 86 ? 14.200 -1.681 -25.503 1.00 98.81 86 THR A CA 1
ATOM 657 C C . THR A 1 86 ? 14.023 -2.496 -24.214 1.00 98.81 86 THR A C 1
ATOM 659 O O . THR A 1 86 ? 12.923 -2.600 -23.671 1.00 98.81 86 THR A O 1
ATOM 662 N N . THR A 1 87 ? 15.114 -3.062 -23.687 1.00 98.81 87 THR A N 1
ATOM 663 C CA . THR A 1 87 ? 15.088 -3.814 -22.420 1.00 98.81 87 THR A CA 1
ATOM 664 C C . THR A 1 87 ? 14.717 -2.902 -21.249 1.00 98.81 87 THR A C 1
ATOM 666 O O . THR A 1 87 ? 13.811 -3.225 -20.483 1.00 98.81 87 THR A O 1
ATOM 669 N N . ALA A 1 88 ? 15.373 -1.744 -21.137 1.00 98.81 88 ALA A N 1
ATOM 670 C CA . ALA A 1 88 ? 15.108 -0.777 -20.077 1.00 98.81 88 ALA A CA 1
ATOM 671 C C . ALA A 1 88 ? 13.670 -0.234 -20.133 1.00 98.81 88 ALA A C 1
ATOM 673 O O . ALA A 1 88 ? 13.028 -0.075 -19.098 1.00 98.81 88 ALA A O 1
ATOM 674 N N . GLU A 1 89 ? 13.131 0.004 -21.328 1.00 98.88 89 GLU A N 1
ATOM 675 C CA . GLU A 1 89 ? 11.738 0.418 -21.519 1.00 98.88 89 GLU A CA 1
ATOM 676 C C . GLU A 1 89 ? 10.754 -0.652 -21.017 1.00 98.88 89 GLU A C 1
ATOM 678 O O . GLU A 1 89 ? 9.788 -0.321 -20.329 1.00 98.88 89 GLU A O 1
ATOM 683 N N . GLY A 1 90 ? 11.024 -1.937 -21.270 1.00 98.81 90 GLY A N 1
ATOM 684 C CA . GLY A 1 90 ? 10.220 -3.043 -20.736 1.00 98.81 90 GLY A CA 1
ATOM 685 C C . GLY A 1 90 ? 10.271 -3.160 -19.205 1.00 98.81 90 GLY A C 1
ATOM 686 O O . GLY A 1 90 ? 9.242 -3.381 -18.556 1.00 98.81 90 GLY A O 1
ATOM 687 N N . GLU A 1 91 ? 11.450 -2.965 -18.609 1.00 98.88 91 GLU A N 1
ATOM 688 C CA . GLU A 1 91 ? 11.613 -2.917 -17.149 1.00 98.88 91 GLU A CA 1
ATOM 689 C C . GLU A 1 91 ? 10.844 -1.738 -16.535 1.00 98.88 91 GLU A C 1
ATOM 691 O O . GLU A 1 91 ? 10.154 -1.911 -15.529 1.00 98.88 91 GLU A O 1
ATOM 696 N N . ILE A 1 92 ? 10.888 -0.557 -17.165 1.00 98.88 92 ILE A N 1
ATOM 697 C CA . ILE A 1 92 ? 10.136 0.629 -16.729 1.00 98.88 92 ILE A CA 1
ATOM 698 C C . ILE A 1 92 ? 8.628 0.362 -16.748 1.00 98.88 92 ILE A C 1
ATOM 700 O O . ILE A 1 92 ? 7.950 0.689 -15.775 1.00 98.88 92 ILE A O 1
ATOM 704 N N . VAL A 1 93 ? 8.099 -0.263 -17.805 1.00 98.88 93 VAL A N 1
ATOM 705 C CA . VAL A 1 93 ? 6.670 -0.626 -17.885 1.00 98.88 93 VAL A CA 1
ATOM 706 C C . VAL A 1 93 ? 6.276 -1.578 -16.754 1.00 98.88 93 VAL A C 1
ATOM 708 O O . VAL A 1 93 ? 5.232 -1.398 -16.124 1.00 98.88 93 VAL A O 1
ATOM 711 N N . THR A 1 94 ? 7.125 -2.563 -16.454 1.00 98.81 94 THR A N 1
ATOM 712 C CA . THR A 1 94 ? 6.888 -3.507 -15.350 1.00 98.81 94 THR A CA 1
ATOM 713 C C . THR A 1 94 ? 6.867 -2.782 -14.003 1.00 98.81 94 THR A C 1
ATOM 715 O O . THR A 1 94 ? 5.918 -2.928 -13.236 1.00 98.81 94 THR A O 1
ATOM 718 N N . LEU A 1 95 ? 7.854 -1.917 -13.747 1.00 98.88 95 LEU A N 1
ATOM 719 C CA . LEU A 1 95 ? 7.922 -1.119 -12.521 1.00 98.88 95 LEU A CA 1
ATOM 720 C C . LEU A 1 95 ? 6.722 -0.175 -12.369 1.00 98.88 95 LEU A C 1
ATOM 722 O O . LEU A 1 95 ? 6.217 0.000 -11.263 1.00 98.88 95 LEU A O 1
ATOM 726 N N . GLN A 1 96 ? 6.235 0.419 -13.459 1.00 98.88 96 GLN A N 1
ATOM 727 C CA . GLN A 1 96 ? 5.035 1.259 -13.438 1.00 98.88 96 GLN A CA 1
ATOM 728 C C . GLN A 1 96 ? 3.788 0.465 -13.025 1.00 98.88 96 GLN A C 1
ATOM 730 O O . GLN A 1 96 ? 2.987 0.956 -12.225 1.00 98.88 96 GLN A O 1
ATOM 735 N N . ALA A 1 97 ? 3.636 -0.765 -13.526 1.00 98.75 97 ALA A N 1
ATOM 736 C CA . ALA A 1 97 ? 2.543 -1.649 -13.134 1.00 98.75 97 ALA A CA 1
ATOM 737 C C . ALA A 1 97 ? 2.637 -2.048 -11.650 1.00 98.75 97 ALA A C 1
ATOM 739 O O . ALA A 1 97 ? 1.641 -1.966 -10.927 1.00 98.75 97 ALA A O 1
ATOM 740 N N . ASP A 1 98 ? 3.834 -2.400 -11.176 1.00 98.81 98 ASP A N 1
ATOM 741 C CA . ASP A 1 98 ? 4.076 -2.754 -9.774 1.00 98.81 98 ASP A CA 1
ATOM 742 C C . ASP A 1 98 ? 3.787 -1.585 -8.823 1.00 98.81 98 ASP A C 1
ATOM 744 O O . ASP A 1 98 ? 3.144 -1.769 -7.786 1.00 98.81 98 ASP A O 1
ATOM 748 N N . VAL A 1 99 ? 4.206 -0.367 -9.185 1.00 98.88 99 VAL A N 1
ATOM 749 C CA . VAL A 1 99 ? 3.920 0.852 -8.412 1.00 98.88 99 VAL A CA 1
ATOM 750 C C . VAL A 1 99 ? 2.416 1.112 -8.336 1.00 98.88 99 VAL A C 1
ATOM 752 O O . VAL A 1 99 ? 1.906 1.394 -7.253 1.00 98.88 99 VAL A O 1
ATOM 755 N N . SER A 1 100 ? 1.684 0.956 -9.442 1.00 98.75 100 SER A N 1
ATOM 756 C CA . SER A 1 100 ? 0.223 1.111 -9.445 1.00 98.75 100 SER A CA 1
ATOM 757 C C . SER A 1 100 ? -0.477 0.056 -8.577 1.00 98.75 100 SER A C 1
ATOM 759 O O . SER A 1 100 ? -1.407 0.375 -7.835 1.00 98.75 100 SER A O 1
ATOM 761 N N . ALA A 1 101 ? -0.008 -1.194 -8.604 1.00 98.75 101 ALA A N 1
ATOM 762 C CA . ALA A 1 101 ? -0.537 -2.246 -7.741 1.00 98.75 101 ALA A CA 1
ATOM 763 C C . ALA A 1 101 ? -0.243 -1.981 -6.253 1.00 98.75 101 ALA A C 1
ATOM 765 O O . ALA A 1 101 ? -1.081 -2.253 -5.386 1.00 98.75 101 ALA A O 1
ATOM 766 N N . LEU A 1 102 ? 0.942 -1.448 -5.943 1.00 98.88 102 LEU A N 1
ATOM 767 C CA . LEU A 1 102 ? 1.318 -1.078 -4.583 1.00 98.88 102 LEU A CA 1
ATOM 768 C C . LEU A 1 102 ? 0.458 0.073 -4.053 1.00 98.88 102 LEU A C 1
ATOM 770 O O . LEU A 1 102 ? -0.008 -0.014 -2.920 1.00 98.88 102 LEU A O 1
ATOM 774 N N . ASP A 1 103 ? 0.190 1.089 -4.871 1.00 98.88 103 ASP A N 1
ATOM 775 C CA . ASP A 1 103 ? -0.685 2.217 -4.531 1.00 98.88 103 ASP A CA 1
ATOM 776 C C . ASP A 1 103 ? -2.093 1.750 -4.116 1.00 98.88 103 ASP A C 1
ATOM 778 O O . ASP A 1 103 ? -2.602 2.118 -3.051 1.00 98.88 103 ASP A O 1
ATOM 782 N N . GLY A 1 104 ? -2.678 0.814 -4.872 1.00 98.81 104 GLY A N 1
ATOM 783 C CA . GLY A 1 104 ? -3.962 0.205 -4.518 1.00 98.81 104 GLY A CA 1
ATOM 784 C C . GLY A 1 104 ? -3.926 -0.560 -3.188 1.00 98.81 104 GLY A C 1
ATOM 785 O O . GLY A 1 104 ? -4.847 -0.453 -2.374 1.00 98.81 104 GLY A O 1
ATOM 786 N N . ARG A 1 105 ? -2.846 -1.309 -2.922 1.00 98.88 105 ARG A N 1
ATOM 787 C CA . ARG A 1 105 ? -2.664 -2.036 -1.650 1.00 98.88 105 ARG A CA 1
ATOM 788 C C . ARG A 1 105 ? -2.498 -1.091 -0.463 1.00 98.88 105 ARG A C 1
ATOM 790 O O . ARG A 1 105 ? -3.046 -1.376 0.601 1.00 98.88 105 ARG A O 1
ATOM 797 N N . VAL A 1 106 ? -1.755 0.000 -0.637 1.00 98.88 106 VAL A N 1
ATOM 798 C CA . VAL A 1 106 ? -1.559 1.028 0.395 1.00 98.88 106 VAL A CA 1
ATOM 799 C C . VAL A 1 106 ? -2.890 1.704 0.710 1.00 98.88 106 VAL A C 1
ATOM 801 O O . VAL A 1 106 ? -3.305 1.687 1.865 1.00 98.88 106 VAL A O 1
ATOM 804 N N . THR A 1 107 ? -3.623 2.150 -0.310 1.00 98.81 107 THR A N 1
ATOM 805 C CA . THR A 1 107 ? -4.951 2.766 -0.152 1.00 98.81 107 THR A CA 1
ATOM 806 C C . THR A 1 107 ? -5.922 1.854 0.612 1.00 98.81 107 THR A C 1
ATOM 808 O O . THR A 1 107 ? -6.625 2.287 1.528 1.00 98.81 107 THR A O 1
ATOM 811 N N . ALA A 1 108 ? -5.951 0.559 0.281 1.00 98.81 108 ALA A N 1
ATOM 812 C CA . ALA A 1 108 ? -6.808 -0.409 0.967 1.00 98.81 108 ALA A CA 1
ATOM 813 C C . ALA A 1 108 ? -6.397 -0.633 2.435 1.00 98.81 108 ALA A C 1
ATOM 815 O O . ALA A 1 108 ? -7.254 -0.749 3.321 1.00 98.81 108 ALA A O 1
ATOM 816 N N . ALA A 1 109 ? -5.090 -0.693 2.706 1.00 98.88 109 ALA A N 1
ATOM 817 C CA . ALA A 1 109 ? -4.569 -0.834 4.061 1.00 98.88 109 ALA A CA 1
ATOM 818 C C . ALA A 1 109 ? -4.899 0.396 4.917 1.00 98.88 109 ALA A C 1
ATOM 820 O O . ALA A 1 109 ? -5.374 0.243 6.041 1.00 98.88 109 ALA A O 1
ATOM 821 N N . GLU A 1 110 ? -4.727 1.600 4.373 1.00 98.88 110 GLU A N 1
ATOM 822 C CA . GLU A 1 110 ? -5.077 2.857 5.036 1.00 98.88 110 GLU A CA 1
ATOM 823 C C . GLU A 1 110 ? -6.568 2.910 5.388 1.00 98.88 110 GLU A C 1
ATOM 825 O O . GLU A 1 110 ? -6.913 3.165 6.543 1.00 98.88 110 GLU A O 1
ATOM 830 N N . GLY A 1 111 ? -7.455 2.553 4.452 1.00 98.81 111 GLY A N 1
ATOM 831 C CA . GLY A 1 111 ? -8.897 2.487 4.719 1.00 98.81 111 GLY A CA 1
ATOM 832 C C . GLY A 1 111 ? -9.271 1.472 5.809 1.00 98.81 111 GLY A C 1
ATOM 833 O O . GLY A 1 111 ? -10.124 1.740 6.665 1.00 98.81 111 GLY A O 1
ATOM 834 N N . THR A 1 112 ? -8.595 0.320 5.834 1.00 98.88 112 THR A N 1
ATOM 835 C CA . THR A 1 112 ? -8.778 -0.696 6.885 1.00 98.88 112 THR A CA 1
ATOM 836 C C . THR A 1 112 ? -8.317 -0.174 8.247 1.00 98.88 112 THR A C 1
ATOM 838 O O . THR A 1 112 ? -9.015 -0.350 9.245 1.00 98.88 112 THR A O 1
ATOM 841 N N . ILE A 1 113 ? -7.168 0.506 8.298 1.00 98.81 113 ILE A N 1
ATOM 842 C CA . ILE A 1 113 ? -6.628 1.102 9.525 1.00 98.81 113 ILE A CA 1
ATOM 843 C C . ILE A 1 113 ? -7.572 2.180 10.059 1.00 98.81 113 ILE A C 1
ATOM 845 O O . ILE A 1 113 ? -7.878 2.165 11.249 1.00 98.81 113 ILE A O 1
ATOM 849 N N . SER A 1 114 ? -8.084 3.068 9.203 1.00 98.81 114 SER A N 1
ATOM 850 C CA . SER A 1 114 ? -9.060 4.083 9.617 1.00 98.81 114 SER A CA 1
ATOM 851 C C . SER A 1 114 ? -10.331 3.456 10.192 1.00 98.81 114 SER A C 1
ATOM 853 O O . SER A 1 114 ? -10.839 3.917 11.213 1.00 98.81 114 SER A O 1
ATOM 855 N N . SER A 1 115 ? -10.812 2.366 9.588 1.00 98.75 115 SER A N 1
ATOM 856 C CA . SER A 1 115 ? -11.985 1.637 10.086 1.00 98.75 115 SER A CA 1
ATOM 857 C C . SER A 1 115 ? -11.724 1.018 11.465 1.00 98.75 115 SER A C 1
ATOM 859 O O . SER A 1 115 ? -12.535 1.171 12.375 1.00 98.75 115 SER A O 1
ATOM 861 N N . LEU A 1 116 ? -10.559 0.391 11.661 1.00 98.75 116 LEU A N 1
ATOM 862 C CA . LEU A 1 116 ? -10.153 -0.152 12.962 1.00 98.75 116 LEU A CA 1
ATOM 863 C C . LEU A 1 116 ? -10.012 0.941 14.027 1.00 98.75 116 LEU A C 1
ATOM 865 O O . LEU A 1 116 ? -10.441 0.749 15.160 1.00 98.75 116 LEU A O 1
ATOM 869 N N . GLN A 1 117 ? -9.430 2.088 13.673 1.00 98.44 117 GLN A N 1
ATOM 870 C CA . GLN A 1 117 ? -9.258 3.222 14.584 1.00 98.44 117 GLN A CA 1
ATOM 871 C C . GLN A 1 117 ? -10.590 3.827 15.043 1.00 98.44 117 GLN A C 1
ATOM 873 O O . GLN A 1 117 ? -10.651 4.354 16.152 1.00 98.44 117 GLN A O 1
ATOM 878 N N . ALA A 1 118 ? -11.636 3.750 14.219 1.00 98.25 118 ALA A N 1
ATOM 879 C CA . ALA A 1 118 ? -12.966 4.237 14.568 1.00 98.25 118 ALA A CA 1
ATOM 880 C C . ALA A 1 118 ? -13.753 3.269 15.473 1.00 98.25 118 ALA A C 1
ATOM 882 O O . ALA A 1 118 ? -14.570 3.727 16.267 1.00 98.25 118 ALA A O 1
ATOM 883 N N . ASP A 1 119 ? -13.517 1.958 15.357 1.00 98.50 119 ASP A N 1
ATOM 884 C CA . ASP A 1 119 ? -14.334 0.922 16.013 1.00 98.50 119 ASP A CA 1
ATOM 885 C C . ASP A 1 119 ? -13.686 0.306 17.272 1.00 98.50 119 ASP A C 1
ATOM 887 O O . ASP A 1 119 ? -14.372 -0.251 18.130 1.00 98.50 119 ASP A O 1
ATOM 891 N N . TYR A 1 120 ? -12.361 0.395 17.434 1.00 98.38 120 TYR A N 1
ATOM 892 C CA . TYR A 1 120 ? -11.687 -0.246 18.569 1.00 98.38 120 TYR A CA 1
ATOM 893 C C . TYR A 1 120 ? -11.956 0.442 19.922 1.00 98.38 120 TYR A C 1
ATOM 895 O O . TYR A 1 120 ? -12.048 1.663 20.037 1.00 98.38 120 TYR A O 1
ATOM 903 N N . VAL A 1 121 ? -11.970 -0.360 20.993 1.00 98.56 121 VAL A N 1
ATOM 904 C CA . VAL A 1 121 ? -11.994 0.127 22.383 1.00 98.56 121 VAL A CA 1
ATOM 905 C C . VAL A 1 121 ? -10.564 0.382 22.860 1.00 98.56 121 VAL A C 1
ATOM 907 O O . VAL A 1 121 ? -9.763 -0.545 23.013 1.00 98.56 121 VAL A O 1
ATOM 910 N N . SER A 1 122 ? -10.238 1.640 23.142 1.00 98.50 122 SER A N 1
ATOM 911 C CA . SER A 1 122 ? -8.921 2.046 23.623 1.00 98.50 122 SER A CA 1
ATOM 912 C C . SER A 1 122 ? -8.725 1.762 25.110 1.00 98.50 122 SER A C 1
ATOM 914 O O . SER A 1 122 ? -9.618 1.965 25.934 1.00 98.50 122 SER A O 1
ATOM 916 N N . LYS A 1 123 ? -7.507 1.333 25.461 1.00 98.31 123 LYS A N 1
ATOM 917 C CA . LYS A 1 123 ? -7.058 1.129 26.849 1.00 98.31 123 LYS A CA 1
ATOM 918 C C . LYS A 1 123 ? -6.517 2.402 27.506 1.00 98.31 123 LYS A C 1
ATOM 920 O O . LYS A 1 123 ? -6.368 2.424 28.722 1.00 98.31 123 LYS A O 1
ATOM 925 N N . SER A 1 124 ? -6.178 3.422 26.717 1.00 98.19 124 SER A N 1
ATOM 926 C CA . SER A 1 124 ? -5.634 4.698 27.201 1.00 98.19 124 SER A CA 1
ATOM 927 C C . SER A 1 124 ? -6.659 5.833 27.187 1.00 98.19 124 SER A C 1
ATOM 929 O O . SER A 1 124 ? -6.400 6.885 27.768 1.00 98.19 124 SER A O 1
ATOM 931 N N . ALA A 1 125 ? -7.811 5.641 26.535 1.00 98.25 125 ALA A N 1
ATOM 932 C CA . ALA A 1 125 ? -8.882 6.627 26.525 1.00 98.25 125 ALA A CA 1
ATOM 933 C C . ALA A 1 125 ? -9.448 6.851 27.936 1.00 98.25 125 ALA A C 1
ATOM 935 O O . ALA A 1 125 ? -9.722 5.905 28.673 1.00 98.25 125 ALA A O 1
ATOM 936 N N . THR A 1 126 ? -9.646 8.120 28.291 1.00 97.75 126 THR A N 1
ATOM 937 C CA . THR A 1 126 ? -10.281 8.540 29.551 1.00 97.75 126 THR A CA 1
ATOM 938 C C . THR A 1 126 ? -11.758 8.896 29.377 1.00 97.75 126 THR A C 1
ATOM 940 O O . THR A 1 126 ? -12.505 8.906 30.353 1.00 97.75 126 THR A O 1
ATOM 943 N N . ALA A 1 127 ? -12.193 9.170 28.144 1.00 98.31 127 ALA A N 1
ATOM 944 C CA . ALA A 1 127 ? -13.598 9.359 27.809 1.00 98.31 127 ALA A CA 1
ATOM 945 C C . ALA A 1 127 ? -14.355 8.021 27.854 1.00 98.31 127 ALA A C 1
ATOM 947 O O . ALA A 1 127 ? -13.796 6.965 27.551 1.00 98.31 127 ALA A O 1
ATOM 948 N N . SER A 1 128 ? -15.639 8.063 28.215 1.00 98.25 128 SER A N 1
ATOM 949 C CA . SER A 1 128 ? -16.494 6.875 28.206 1.00 98.25 128 SER A CA 1
ATOM 950 C C . SER A 1 128 ? -16.632 6.307 26.793 1.00 98.25 128 SER A C 1
ATOM 952 O O . SER A 1 128 ? -16.895 7.040 25.843 1.00 98.25 128 SER A O 1
ATOM 954 N N . GLN A 1 129 ? -16.491 4.988 26.676 1.00 98.56 129 GLN A N 1
ATOM 955 C CA . GLN A 1 129 ? -16.652 4.238 25.431 1.00 98.56 129 GLN A CA 1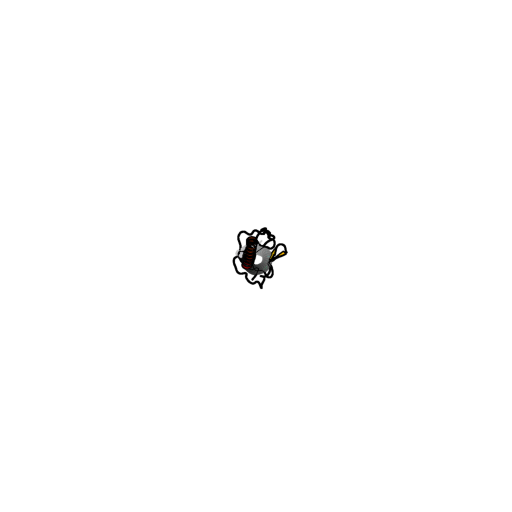
ATOM 956 C C . GLN A 1 129 ? -17.920 3.389 25.534 1.00 98.56 129 GLN A C 1
ATOM 958 O O . GLN A 1 129 ? -18.216 2.848 26.600 1.00 98.56 129 GLN A O 1
ATOM 963 N N . SER A 1 130 ? -18.672 3.296 24.440 1.00 98.19 130 SER A N 1
ATOM 964 C CA . SER A 1 130 ? -19.936 2.560 24.386 1.00 98.19 130 SER A CA 1
ATOM 965 C C . SER A 1 130 ? -19.786 1.300 23.544 1.00 98.19 130 SER A C 1
ATOM 967 O O . SER A 1 130 ? -19.111 1.314 22.520 1.00 98.19 130 SER A O 1
ATOM 969 N N . LEU A 1 131 ? -20.446 0.226 23.969 1.00 98.50 131 LEU A N 1
ATOM 970 C CA . LEU A 1 131 ? -20.556 -1.019 23.219 1.00 98.50 131 LEU A CA 1
ATOM 971 C C . LEU A 1 131 ? -22.022 -1.220 22.850 1.00 98.50 131 LEU A C 1
ATOM 973 O O . LEU A 1 131 ? -22.895 -1.178 23.715 1.00 98.50 131 LEU A O 1
ATOM 977 N N . ALA A 1 132 ? -22.290 -1.474 21.572 1.00 98.38 132 ALA A N 1
ATOM 978 C CA . ALA A 1 132 ? -23.627 -1.844 21.108 1.00 98.38 132 ALA A CA 1
ATOM 979 C C . ALA A 1 132 ? -23.957 -3.328 21.371 1.00 98.38 132 ALA A C 1
ATOM 981 O O . ALA A 1 132 ? -25.077 -3.770 21.124 1.00 98.38 132 ALA A O 1
ATOM 982 N N . SER A 1 133 ? -22.984 -4.103 21.857 1.00 98.44 133 SER A N 1
ATOM 983 C CA . SER A 1 133 ? -23.093 -5.538 22.107 1.00 98.44 133 SER A CA 1
ATOM 984 C C . SER A 1 133 ? -22.933 -5.882 23.596 1.00 98.44 133 SER A C 1
ATOM 986 O O . SER A 1 133 ? -22.296 -5.137 24.348 1.00 98.44 133 SER A O 1
ATOM 988 N N . PRO A 1 134 ? -23.485 -7.026 24.048 1.00 98.38 134 PRO A N 1
ATOM 989 C CA . PRO A 1 134 ? -23.170 -7.579 25.360 1.00 98.38 134 PRO A CA 1
ATOM 990 C C . PRO A 1 134 ? -21.679 -7.903 25.503 1.00 98.38 134 PRO A C 1
ATOM 992 O O . PRO A 1 134 ? -21.020 -8.302 24.543 1.00 98.38 134 PRO A O 1
ATOM 995 N N . LEU A 1 135 ? -21.168 -7.805 26.729 1.00 98.25 135 LEU A N 1
ATOM 996 C CA . LEU A 1 135 ? -19.775 -8.092 27.062 1.00 98.25 135 LEU A CA 1
ATOM 997 C C . LEU A 1 135 ? -19.678 -9.355 27.922 1.00 98.25 135 LEU A C 1
ATOM 999 O O . LEU A 1 135 ? -20.423 -9.507 28.886 1.00 98.25 135 LEU A O 1
ATOM 1003 N N . ASN A 1 136 ? -18.718 -10.223 27.609 1.00 97.75 136 ASN A N 1
ATOM 1004 C CA . ASN A 1 136 ? -18.330 -11.356 28.445 1.00 97.75 136 ASN A CA 1
ATOM 1005 C C . ASN A 1 136 ? -16.846 -11.237 28.819 1.00 97.75 136 ASN A C 1
ATOM 1007 O O . ASN A 1 136 ? -16.043 -10.743 28.029 1.00 97.75 136 ASN A O 1
ATOM 1011 N N . VAL A 1 137 ? -16.479 -11.702 30.012 1.00 98.00 137 VAL A N 1
ATOM 1012 C CA . VAL A 1 137 ? -15.102 -11.693 30.522 1.00 98.00 137 VAL A CA 1
ATOM 1013 C C . VAL A 1 137 ? -14.773 -13.035 31.165 1.00 98.00 137 VAL A C 1
ATOM 1015 O O . VAL A 1 137 ? -15.653 -13.729 31.663 1.00 98.00 137 VAL A O 1
ATOM 1018 N N . THR A 1 138 ? -13.493 -13.395 31.192 1.00 97.62 138 THR A N 1
ATOM 1019 C CA . THR A 1 138 ? -13.062 -14.726 31.641 1.00 97.62 138 THR A CA 1
ATOM 1020 C C . THR A 1 138 ? -13.284 -14.975 33.137 1.00 97.62 138 THR A C 1
ATOM 1022 O O . THR A 1 138 ? -13.698 -16.067 33.511 1.00 97.62 138 THR A O 1
ATOM 1025 N N . THR A 1 139 ? -13.007 -13.985 33.997 1.00 96.25 139 THR A N 1
ATOM 1026 C CA . THR A 1 139 ? -12.945 -14.206 35.459 1.00 96.25 139 THR A CA 1
ATOM 1027 C C . THR A 1 139 ? -13.753 -13.193 36.265 1.00 96.25 139 THR A C 1
ATOM 1029 O O . THR A 1 139 ? -14.526 -13.569 37.149 1.00 96.25 139 THR A O 1
ATOM 1032 N N . SER A 1 140 ? -13.545 -11.898 36.024 1.00 97.94 140 SER A N 1
ATOM 1033 C CA . SER A 1 140 ? -14.147 -10.839 36.836 1.00 97.94 140 SER A CA 1
ATOM 1034 C C . SER A 1 140 ? -14.107 -9.480 36.152 1.00 97.94 140 SER A C 1
ATOM 1036 O O . SER A 1 140 ? -13.209 -9.214 35.355 1.00 97.94 140 SER A O 1
ATOM 1038 N N . TYR A 1 141 ? -15.014 -8.599 36.564 1.00 98.44 141 TYR A N 1
ATOM 1039 C CA . TYR A 1 141 ? -14.929 -7.162 36.314 1.00 98.44 141 TYR A CA 1
ATOM 1040 C C . TYR A 1 141 ? -14.224 -6.464 37.481 1.00 98.44 141 TYR A C 1
ATOM 1042 O O . TYR A 1 141 ? -14.465 -6.801 38.646 1.00 98.44 141 TYR A O 1
ATOM 1050 N N . SER A 1 142 ? -13.400 -5.463 37.166 1.00 98.19 142 SER A N 1
ATOM 1051 C CA . SER A 1 142 ? -12.659 -4.649 38.136 1.00 98.19 142 SER A CA 1
ATOM 1052 C C . SER A 1 142 ? -12.730 -3.166 37.774 1.00 98.19 142 SER A C 1
ATOM 1054 O O . SER A 1 142 ? -12.765 -2.818 36.597 1.00 98.19 142 SER A O 1
ATOM 1056 N N . VAL A 1 143 ? -12.698 -2.296 38.783 1.00 98.38 143 VAL A N 1
ATOM 1057 C CA . VAL A 1 143 ? -12.645 -0.833 38.633 1.00 98.38 143 VAL A CA 1
ATOM 1058 C C . VAL A 1 143 ? -11.506 -0.306 39.501 1.00 98.38 143 VAL A C 1
ATOM 1060 O O . VAL A 1 143 ? -11.409 -0.659 40.674 1.00 98.38 143 VAL A O 1
ATOM 1063 N N . GLY A 1 144 ? -10.602 0.491 38.922 1.00 97.00 144 GLY A N 1
ATOM 1064 C CA . GLY A 1 144 ? -9.440 1.026 39.648 1.00 97.00 144 GLY A CA 1
ATOM 1065 C C . GLY A 1 144 ? -8.515 -0.054 40.228 1.00 97.00 144 GLY A C 1
ATOM 1066 O O . GLY A 1 144 ? -7.925 0.145 41.282 1.00 97.00 144 GLY A O 1
ATOM 1067 N N . GLY A 1 145 ? -8.442 -1.226 39.587 1.00 97.31 145 GLY A N 1
ATOM 1068 C CA . GLY A 1 145 ? -7.675 -2.379 40.076 1.00 97.31 145 GLY A CA 1
ATOM 1069 C C . GLY A 1 145 ? -8.389 -3.242 41.126 1.00 97.31 145 GLY A C 1
ATOM 1070 O O . GLY A 1 145 ? -7.915 -4.334 41.426 1.00 97.31 145 GLY A O 1
ATOM 1071 N N . THR A 1 146 ? -9.554 -2.825 41.629 1.00 98.12 146 THR A N 1
ATOM 1072 C CA . THR A 1 146 ? -10.328 -3.572 42.633 1.00 98.12 146 THR A CA 1
ATOM 1073 C C . THR A 1 146 ? -11.439 -4.383 41.971 1.00 98.12 146 THR A C 1
ATOM 1075 O O . THR A 1 146 ? -12.208 -3.854 41.168 1.00 98.12 146 THR A O 1
ATOM 1078 N N . LYS A 1 147 ? -11.545 -5.674 42.309 1.00 98.06 147 LYS A N 1
ATOM 1079 C CA . LYS A 1 147 ? -12.605 -6.568 41.811 1.00 98.06 147 LYS A CA 1
ATOM 1080 C C . LYS A 1 147 ? -13.986 -6.093 42.278 1.00 98.06 147 LYS A C 1
ATOM 1082 O O . LYS A 1 147 ? -14.183 -5.893 43.472 1.00 98.06 147 LYS A O 1
ATOM 1087 N N . VAL A 1 148 ? -14.945 -5.999 41.351 1.00 98.38 148 VAL A N 1
ATOM 1088 C CA . VAL A 1 148 ? -16.337 -5.591 41.633 1.00 98.38 148 VAL A CA 1
ATOM 1089 C C . VAL A 1 148 ? -17.365 -6.692 41.366 1.00 98.38 148 VAL A C 1
ATOM 1091 O O . VAL A 1 148 ? -18.272 -6.869 42.168 1.00 98.38 148 VAL A O 1
ATOM 1094 N N . ILE A 1 149 ? -17.214 -7.477 40.291 1.00 98.31 149 ILE A N 1
ATOM 1095 C CA . ILE A 1 149 ? -18.141 -8.564 39.925 1.00 98.31 149 ILE A CA 1
ATOM 1096 C C . ILE A 1 149 ? -17.331 -9.814 39.575 1.00 98.31 149 ILE A C 1
ATOM 1098 O O . ILE A 1 149 ? -16.324 -9.729 38.874 1.00 98.31 149 ILE A O 1
ATOM 1102 N N . GLY A 1 150 ? -17.748 -10.977 40.077 1.00 97.56 150 GLY A N 1
ATOM 1103 C CA . GLY A 1 150 ? -17.176 -12.283 39.734 1.00 97.56 150 GLY A CA 1
ATOM 1104 C C . GLY A 1 150 ? -18.202 -13.199 39.069 1.00 97.56 150 GLY A C 1
ATOM 1105 O O . GLY A 1 150 ? -19.224 -12.735 38.571 1.00 97.56 150 GLY A O 1
ATOM 1106 N N . ALA A 1 151 ? -17.947 -14.508 39.102 1.00 97.69 151 ALA A N 1
ATOM 1107 C CA . ALA A 1 151 ? -18.928 -15.501 38.677 1.00 97.69 151 ALA A CA 1
ATOM 1108 C C . ALA A 1 151 ? -20.231 -15.407 39.498 1.00 97.69 151 ALA A C 1
ATOM 1110 O O . ALA A 1 151 ? -20.201 -15.094 40.697 1.00 97.69 151 ALA A O 1
ATOM 1111 N N . ARG A 1 152 ? -21.360 -15.727 38.849 1.00 98.25 152 ARG A N 1
ATOM 1112 C CA . ARG A 1 152 ? -22.664 -15.896 39.506 1.00 98.25 152 ARG A CA 1
ATOM 1113 C C . ARG A 1 152 ? -22.518 -16.864 40.679 1.00 98.25 152 ARG A C 1
ATOM 1115 O O . ARG A 1 152 ? -21.988 -17.959 40.510 1.00 98.25 152 ARG A O 1
ATOM 1122 N N . GLN A 1 153 ? -23.006 -16.472 41.850 1.00 98.06 153 GLN A N 1
ATOM 1123 C CA . GLN A 1 153 ? -23.007 -17.350 43.016 1.00 98.06 153 GLN A CA 1
ATOM 1124 C C . GLN A 1 153 ? -24.099 -18.409 42.869 1.00 98.06 153 GLN A C 1
ATOM 1126 O O . GLN A 1 153 ? -25.239 -18.092 42.533 1.00 98.06 153 GLN A O 1
ATOM 1131 N N . THR A 1 154 ? -23.748 -19.664 43.123 1.00 97.94 154 THR A N 1
ATOM 1132 C CA . THR A 1 154 ? -24.646 -20.814 42.975 1.00 97.94 154 THR A CA 1
ATOM 1133 C C . THR A 1 154 ? -25.039 -21.405 44.334 1.00 97.94 154 THR A C 1
ATOM 1135 O O . THR A 1 154 ? -24.316 -21.223 45.309 1.00 97.94 154 THR A O 1
ATOM 1138 N N . GLY A 1 155 ? -26.143 -22.156 44.399 1.00 98.00 155 GLY A N 1
ATOM 1139 C CA . GLY A 1 155 ? -26.646 -22.800 45.623 1.00 98.00 155 GLY A CA 1
ATOM 1140 C C . GLY A 1 155 ? -27.739 -22.023 46.372 1.00 98.00 155 GLY A C 1
ATOM 1141 O O . GLY A 1 155 ? -28.207 -22.483 47.410 1.00 98.00 155 GLY A O 1
ATOM 1142 N N . TRP A 1 156 ? -28.182 -20.877 45.854 1.00 98.31 156 TRP A N 1
ATOM 1143 C CA . TRP A 1 156 ? -29.291 -20.106 46.412 1.00 98.31 156 TRP A CA 1
ATOM 1144 C C . TRP A 1 156 ? -30.637 -20.759 46.084 1.00 98.31 156 TRP A C 1
ATOM 1146 O O . TRP A 1 156 ? -30.884 -21.175 44.951 1.00 98.31 156 TRP A O 1
ATOM 1156 N N . THR A 1 157 ? -31.520 -20.817 47.081 1.00 97.88 157 THR A N 1
ATOM 1157 C CA . THR A 1 157 ? -32.931 -21.193 46.909 1.00 97.88 157 THR A CA 1
ATOM 1158 C C . THR A 1 157 ? -33.766 -19.922 46.826 1.00 97.88 157 THR A C 1
ATOM 1160 O O . THR A 1 157 ? -33.638 -19.066 47.696 1.00 97.88 157 THR A O 1
ATOM 1163 N N . ALA A 1 158 ? -34.608 -19.800 45.798 1.00 98.06 158 ALA A N 1
ATOM 1164 C CA . ALA A 1 158 ? -35.422 -18.607 45.582 1.00 98.06 158 ALA A CA 1
ATOM 1165 C C . ALA A 1 158 ? -36.437 -18.388 46.707 1.00 98.06 158 ALA A C 1
ATOM 1167 O O . ALA A 1 158 ? -37.283 -19.253 46.956 1.00 98.06 158 ALA A O 1
ATOM 1168 N N . ALA A 1 159 ? -36.396 -17.221 47.355 1.00 97.62 159 ALA A N 1
ATOM 1169 C CA . ALA A 1 159 ? -37.439 -16.852 48.301 1.00 97.62 159 ALA A CA 1
ATOM 1170 C C . ALA A 1 159 ? -38.796 -16.681 47.600 1.00 97.62 159 ALA A C 1
ATOM 1172 O O . ALA A 1 159 ? -38.918 -16.106 46.517 1.00 97.62 159 ALA A O 1
ATOM 1173 N N . THR A 1 160 ? -39.854 -17.128 48.272 1.00 97.50 160 THR A N 1
ATOM 1174 C CA . THR A 1 160 ? -41.247 -16.983 47.831 1.00 97.50 160 THR A CA 1
ATOM 1175 C C . THR A 1 160 ? -41.977 -15.910 48.643 1.00 97.50 160 THR A C 1
ATOM 1177 O O . THR A 1 160 ? -41.591 -15.610 49.773 1.00 97.50 160 THR A O 1
ATOM 1180 N N . GLY A 1 161 ? -43.072 -15.364 48.108 1.00 97.00 161 GLY A N 1
ATOM 1181 C CA . GLY A 1 161 ? -43.933 -14.393 48.798 1.00 97.00 161 GLY A CA 1
ATOM 1182 C C . GLY A 1 161 ? -43.912 -12.995 48.174 1.00 97.00 161 GLY A C 1
ATOM 1183 O O . GLY A 1 161 ? -43.391 -12.800 47.081 1.00 97.00 161 GLY A O 1
ATOM 1184 N N . ALA A 1 162 ? -44.508 -12.016 48.853 1.00 97.56 162 ALA A N 1
ATOM 1185 C CA . ALA A 1 162 ? -44.556 -10.638 48.365 1.00 97.56 162 ALA A CA 1
ATOM 1186 C C . ALA A 1 162 ? -43.226 -9.901 48.606 1.00 97.56 162 ALA A C 1
ATOM 1188 O O . ALA A 1 162 ? -42.603 -10.062 49.655 1.00 97.56 162 ALA A O 1
ATOM 1189 N N . ALA A 1 163 ? -42.808 -9.072 47.650 1.00 98.12 163 ALA A N 1
ATOM 1190 C CA . ALA A 1 163 ? -41.661 -8.178 47.785 1.00 98.12 163 ALA A CA 1
ATOM 1191 C C . ALA A 1 163 ? -42.121 -6.779 48.231 1.00 98.12 163 ALA A C 1
ATOM 1193 O O . ALA A 1 163 ? -43.108 -6.256 47.713 1.00 98.12 163 ALA A O 1
ATOM 1194 N N . LEU A 1 164 ? -41.393 -6.147 49.158 1.00 98.25 164 LEU A N 1
ATOM 1195 C CA . LEU A 1 164 ? -41.681 -4.783 49.619 1.00 98.25 164 LEU A CA 1
ATOM 1196 C C . LEU A 1 164 ? -40.723 -3.774 48.970 1.00 98.25 164 LEU A C 1
ATOM 1198 O O . LEU A 1 164 ? -39.618 -3.530 49.463 1.00 98.25 164 LEU A O 1
ATOM 1202 N N . LEU A 1 165 ? -41.159 -3.157 47.868 1.00 97.88 165 LEU A N 1
ATOM 1203 C CA . LEU A 1 165 ? -40.410 -2.087 47.191 1.00 97.88 165 LEU A CA 1
ATOM 1204 C C . LEU A 1 165 ? -40.744 -0.685 47.725 1.00 97.88 165 LEU A C 1
ATOM 1206 O O . LEU 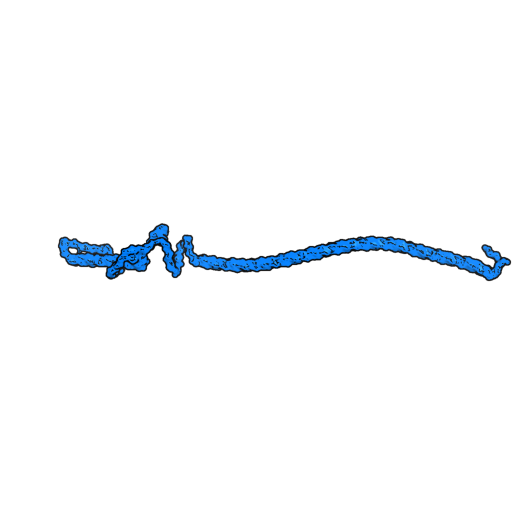A 1 165 ? -39.938 0.228 47.555 1.00 97.88 165 LEU A O 1
ATOM 1210 N N . GLY A 1 166 ? -41.898 -0.534 48.382 1.00 96.31 166 GLY A N 1
ATOM 1211 C CA . GLY A 1 166 ? -42.395 0.732 48.924 1.00 96.31 166 GLY A CA 1
ATOM 1212 C C . GLY A 1 166 ? -41.669 1.219 50.185 1.00 96.31 166 GLY A C 1
ATOM 1213 O O . GLY A 1 166 ? -40.518 0.866 50.445 1.00 96.31 166 GLY A O 1
ATOM 1214 N N . ALA A 1 167 ? -42.357 2.056 50.967 1.00 97.19 167 ALA A N 1
ATOM 1215 C CA . ALA A 1 167 ? -41.804 2.687 52.164 1.00 97.19 167 ALA A CA 1
ATOM 1216 C C . ALA A 1 167 ? -41.299 1.661 53.196 1.00 97.19 167 ALA A C 1
ATOM 1218 O O . ALA A 1 167 ? -41.950 0.651 53.462 1.00 97.19 167 ALA A O 1
ATOM 1219 N N . PHE A 1 168 ? -40.147 1.955 53.801 1.00 97.88 168 PHE A N 1
ATOM 1220 C CA . PHE A 1 168 ? -39.515 1.123 54.820 1.00 97.88 168 PHE A CA 1
ATOM 1221 C C . PHE A 1 168 ? -38.879 2.019 55.887 1.00 97.88 168 PHE A C 1
ATOM 1223 O O . PHE A 1 168 ? -37.945 2.764 55.591 1.00 97.88 168 PHE A O 1
ATOM 1230 N N . ASN A 1 169 ? -39.379 1.964 57.124 1.00 97.06 169 ASN A N 1
ATOM 1231 C CA . ASN A 1 169 ? -38.800 2.706 58.242 1.00 97.06 169 ASN A CA 1
ATOM 1232 C C . ASN A 1 169 ? -37.789 1.826 58.990 1.00 97.06 169 ASN A C 1
ATOM 1234 O O . ASN A 1 169 ? -38.156 1.081 59.896 1.00 97.06 169 ASN A O 1
ATOM 1238 N N . ALA A 1 170 ? -36.510 1.928 58.625 1.00 96.69 170 ALA A N 1
ATOM 1239 C CA . ALA A 1 170 ? -35.437 1.181 59.287 1.00 96.69 170 ALA A CA 1
ATOM 1240 C C . ALA A 1 170 ? -35.232 1.584 60.762 1.00 96.69 170 ALA A C 1
ATOM 1242 O O . ALA A 1 170 ? -34.689 0.803 61.536 1.00 96.69 170 ALA A O 1
ATOM 1243 N N . ASN A 1 171 ? -35.698 2.775 61.151 1.00 97.12 171 ASN A N 1
ATOM 1244 C CA . ASN A 1 171 ? -35.589 3.311 62.508 1.00 97.12 171 ASN A CA 1
ATOM 1245 C C . ASN A 1 171 ? -36.898 3.157 63.301 1.00 97.12 171 ASN A C 1
ATOM 1247 O O . ASN A 1 171 ? -37.097 3.847 64.301 1.00 97.12 171 ASN A O 1
ATOM 1251 N N . GLN A 1 172 ? -37.824 2.301 62.851 1.00 96.88 172 GLN A N 1
ATOM 1252 C CA . GLN A 1 172 ? -39.073 2.055 63.566 1.00 96.88 172 GLN A CA 1
ATOM 1253 C C . GLN A 1 172 ? -38.778 1.484 64.958 1.00 96.88 172 GLN A C 1
ATOM 1255 O O . GLN A 1 172 ? -38.229 0.392 65.088 1.00 96.88 172 GLN A O 1
ATOM 1260 N N . ALA A 1 173 ? -39.183 2.215 65.995 1.00 95.88 173 ALA A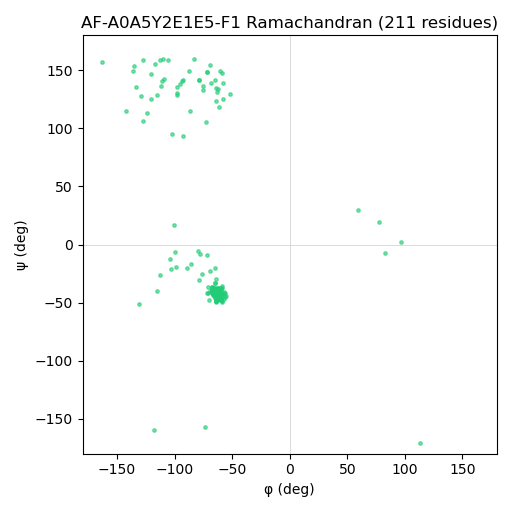 N 1
ATOM 1261 C CA . ALA A 1 173 ? -39.152 1.734 67.368 1.00 95.88 173 ALA A CA 1
ATOM 1262 C C . ALA A 1 173 ? -40.447 0.980 67.703 1.00 95.88 173 ALA A C 1
ATOM 1264 O O . ALA A 1 173 ? -41.522 1.305 67.183 1.00 95.88 173 ALA A O 1
ATOM 1265 N N . TYR A 1 174 ? -40.338 0.001 68.599 1.00 96.50 174 TYR A N 1
ATOM 1266 C CA . TYR A 1 174 ? -41.468 -0.748 69.139 1.00 96.50 174 TYR A CA 1
ATOM 1267 C C . TYR A 1 174 ? -41.504 -0.559 70.652 1.00 96.50 174 TYR A C 1
ATOM 1269 O O . TYR A 1 174 ? -40.509 -0.802 71.335 1.00 96.50 174 TYR A O 1
ATOM 1277 N N . THR A 1 175 ? -42.641 -0.104 71.168 1.00 95.69 175 THR A N 1
ATOM 1278 C CA . THR A 1 175 ? -42.881 -0.033 72.611 1.00 95.69 175 THR A CA 1
ATOM 1279 C C . THR A 1 175 ? -42.983 -1.446 73.178 1.00 95.69 175 THR A C 1
ATOM 1281 O O . THR A 1 175 ? -43.595 -2.315 72.558 1.00 95.69 175 THR A O 1
ATOM 1284 N N . VAL A 1 176 ? -42.385 -1.667 74.350 1.00 95.56 176 VAL A N 1
ATOM 1285 C CA . VAL A 1 176 ? -42.473 -2.932 75.086 1.00 95.56 176 VAL A CA 1
ATOM 1286 C C . VAL A 1 176 ? -42.920 -2.627 76.507 1.00 95.56 176 VAL A C 1
ATOM 1288 O O . VAL A 1 176 ? -42.150 -2.094 77.308 1.00 95.56 176 V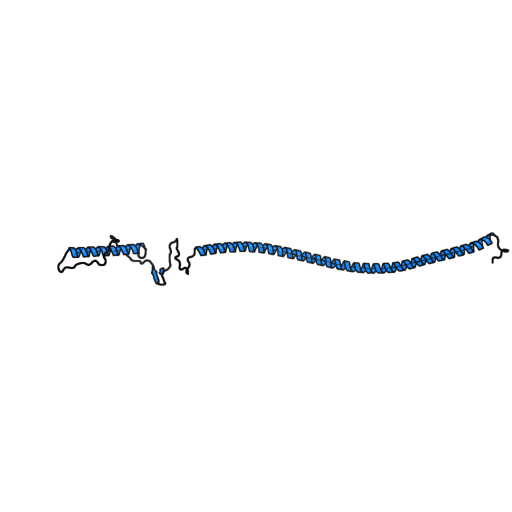AL A O 1
ATOM 1291 N N . SER A 1 177 ? -44.175 -2.944 76.806 1.00 95.69 177 SER A N 1
ATOM 1292 C CA . SER A 1 177 ? -44.759 -2.753 78.131 1.00 95.69 177 SER A CA 1
ATOM 1293 C C . SER A 1 177 ? -44.422 -3.907 79.091 1.00 95.69 177 SER A C 1
ATOM 1295 O O . SER A 1 177 ? -44.072 -5.011 78.676 1.00 95.69 177 SER A O 1
ATOM 1297 N N . ALA A 1 178 ? -44.536 -3.663 80.403 1.00 94.00 178 ALA A N 1
ATOM 1298 C CA . ALA A 1 178 ? -44.231 -4.660 81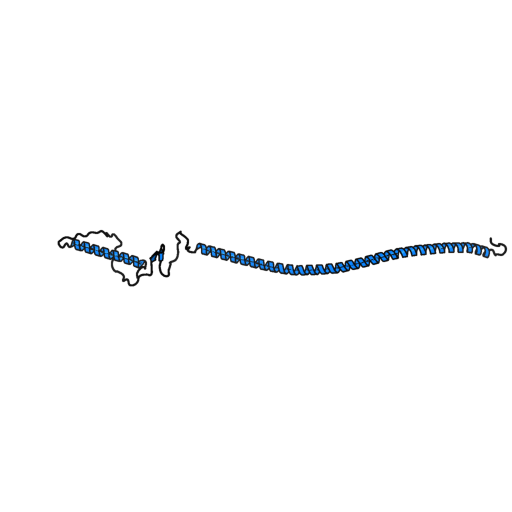.441 1.00 94.00 178 ALA A CA 1
ATOM 1299 C C . ALA A 1 178 ? -45.241 -5.827 81.500 1.00 94.00 178 ALA A C 1
ATOM 1301 O O . ALA A 1 178 ? -44.915 -6.904 81.998 1.00 94.00 178 ALA A O 1
ATOM 1302 N N . THR A 1 179 ? -46.462 -5.626 80.999 1.00 94.12 179 THR A N 1
ATOM 1303 C CA . THR A 1 179 ? -47.491 -6.664 80.839 1.00 94.12 179 THR A CA 1
ATOM 1304 C C . THR A 1 179 ? -47.750 -6.924 79.360 1.00 94.12 179 THR A C 1
ATOM 1306 O O . THR A 1 179 ? -47.468 -6.078 78.516 1.00 94.12 179 THR A O 1
ATOM 1309 N N . TYR A 1 180 ? -48.305 -8.092 79.034 1.00 95.38 180 TYR A N 1
ATOM 1310 C CA . TYR A 1 180 ? -48.612 -8.454 77.651 1.00 95.38 180 TYR A CA 1
ATOM 1311 C C . TYR A 1 180 ? -49.559 -7.441 76.984 1.00 95.38 180 TYR A C 1
ATOM 1313 O O . TYR A 1 180 ? -50.678 -7.233 77.459 1.00 95.38 180 TYR A O 1
ATOM 1321 N N . THR A 1 181 ? -49.135 -6.899 75.837 1.00 96.62 181 THR A N 1
ATOM 1322 C CA . THR A 1 181 ? -49.944 -6.022 74.982 1.00 96.62 181 THR A CA 1
ATOM 1323 C C . THR A 1 181 ? -50.014 -6.588 73.562 1.00 96.62 181 THR A C 1
ATOM 1325 O O . THR A 1 181 ? -49.022 -6.617 72.833 1.00 96.62 181 THR A O 1
ATOM 1328 N N . GLN A 1 182 ? -51.201 -7.017 73.124 1.00 95.94 182 GLN A N 1
ATOM 1329 C CA . GLN A 1 182 ? -51.381 -7.650 71.808 1.00 95.94 182 GLN A CA 1
ATOM 1330 C C . GLN A 1 182 ? -50.991 -6.731 70.635 1.00 95.94 182 GLN A C 1
ATOM 1332 O O . GLN A 1 182 ? -50.410 -7.200 69.655 1.00 95.94 182 GLN A O 1
ATOM 1337 N N . SER A 1 183 ? -51.284 -5.429 70.721 1.00 95.50 183 SER A N 1
ATOM 1338 C CA . SER A 1 183 ? -50.969 -4.458 69.664 1.00 95.50 183 SER A CA 1
ATOM 1339 C C . SER A 1 183 ? -49.464 -4.237 69.494 1.00 95.50 183 SER A C 1
ATOM 1341 O O . SER A 1 183 ? -49.004 -4.132 68.359 1.00 95.50 183 SER A O 1
ATOM 1343 N N . GLU A 1 184 ? -48.691 -4.243 70.585 1.00 96.75 184 GLU A N 1
ATOM 1344 C CA . GLU A 1 184 ? -47.223 -4.164 70.549 1.00 96.75 184 GLU A CA 1
ATOM 1345 C C . GLU A 1 184 ? -46.640 -5.391 69.829 1.00 96.75 184 GLU A C 1
ATOM 1347 O O . GLU A 1 184 ? -45.835 -5.254 68.906 1.00 96.75 184 GLU A O 1
ATOM 1352 N N . VAL A 1 185 ? -47.126 -6.595 70.163 1.00 96.50 185 VAL A N 1
ATOM 1353 C CA . VAL A 1 185 ? -46.714 -7.849 69.502 1.00 96.50 185 VAL A CA 1
ATOM 1354 C C . VAL A 1 185 ? -47.111 -7.869 68.022 1.00 96.50 185 VAL A C 1
ATOM 1356 O O . VAL A 1 185 ? -46.307 -8.254 67.173 1.00 96.50 185 VAL A O 1
ATOM 1359 N N . SER A 1 186 ? -48.319 -7.412 67.684 1.00 96.69 186 SER A N 1
ATOM 1360 C CA . SER A 1 186 ? -48.800 -7.334 66.298 1.00 96.69 186 SER A CA 1
ATOM 1361 C C . SER A 1 186 ? -48.006 -6.326 65.456 1.00 96.69 186 SER A C 1
ATOM 1363 O O . SER A 1 186 ? -47.695 -6.596 64.292 1.00 96.69 186 SER A O 1
ATOM 1365 N N . ALA A 1 187 ? -47.629 -5.181 66.035 1.00 96.25 187 ALA A N 1
ATOM 1366 C CA . ALA A 1 187 ? -46.784 -4.188 65.375 1.00 96.25 187 ALA A CA 1
ATOM 1367 C C . ALA A 1 187 ? -45.384 -4.749 65.088 1.00 96.25 187 ALA A C 1
ATOM 1369 O O . ALA A 1 187 ? -44.895 -4.621 63.965 1.00 96.25 187 ALA A O 1
ATOM 1370 N N . MET A 1 188 ? -44.778 -5.452 66.054 1.00 96.81 188 MET A N 1
ATOM 1371 C CA . MET A 1 188 ? -43.502 -6.148 65.852 1.00 96.81 188 MET A CA 1
ATOM 1372 C C . MET A 1 188 ? -43.603 -7.241 64.779 1.00 96.81 188 MET A C 1
ATOM 1374 O O . MET A 1 188 ? -42.731 -7.338 63.916 1.00 96.81 188 MET A O 1
ATOM 1378 N N . ALA A 1 189 ? -44.677 -8.039 64.780 1.00 97.56 189 ALA A N 1
ATOM 1379 C CA . ALA A 1 189 ? -44.902 -9.072 63.768 1.00 97.56 189 ALA A CA 1
ATOM 1380 C C . ALA A 1 189 ? -45.060 -8.475 62.360 1.00 97.56 189 ALA A C 1
ATOM 1382 O O . ALA A 1 189 ? -44.481 -8.987 61.401 1.00 97.56 189 ALA A O 1
ATOM 1383 N N . THR A 1 190 ? -45.785 -7.361 62.240 1.00 97.00 190 THR A N 1
ATOM 1384 C CA . THR A 1 190 ? -45.927 -6.610 60.983 1.00 97.00 190 THR A CA 1
ATOM 1385 C C . THR A 1 190 ? -44.576 -6.065 60.518 1.00 97.00 190 THR A C 1
ATOM 1387 O O . THR A 1 190 ? -44.212 -6.232 59.354 1.00 97.00 190 THR A O 1
ATOM 1390 N N . GLY A 1 191 ? -43.789 -5.492 61.430 1.00 97.56 191 GLY A N 1
ATOM 1391 C CA . GLY A 1 191 ? -42.431 -5.027 61.150 1.00 97.56 191 GLY A CA 1
ATOM 1392 C C . GLY A 1 191 ? -41.499 -6.140 60.664 1.00 97.56 191 GLY A C 1
ATOM 1393 O O . GLY A 1 191 ? -40.781 -5.969 59.678 1.00 97.56 191 GLY A O 1
ATOM 1394 N N . LEU A 1 192 ? -41.558 -7.321 61.290 1.00 97.88 192 LEU A N 1
ATOM 1395 C CA . LEU A 1 192 ? -40.803 -8.500 60.860 1.00 97.88 192 LEU A CA 1
ATOM 1396 C C . LEU A 1 192 ? -41.226 -8.975 59.462 1.00 97.88 192 LEU A C 1
ATOM 1398 O O . LEU A 1 192 ? -40.369 -9.316 58.644 1.00 97.88 192 LEU A O 1
ATOM 1402 N N . GLN A 1 193 ? -42.530 -8.994 59.165 1.00 97.56 193 GLN A N 1
ATOM 1403 C CA . GLN A 1 193 ? -43.027 -9.326 57.826 1.00 97.56 193 GLN A CA 1
ATOM 1404 C C . GLN A 1 193 ? -42.484 -8.344 56.785 1.00 97.56 193 GLN A C 1
ATOM 1406 O O . GLN A 1 193 ? -41.928 -8.782 55.780 1.00 97.56 193 GLN A O 1
ATOM 1411 N N . GLN A 1 194 ? -42.556 -7.038 57.053 1.00 98.12 194 GLN A N 1
ATOM 1412 C CA . GLN A 1 194 ? -42.016 -6.003 56.167 1.00 98.12 194 GLN A CA 1
ATOM 1413 C C . GLN A 1 194 ? -40.504 -6.162 55.946 1.00 98.12 194 GLN A C 1
ATOM 1415 O O . GLN A 1 194 ? -40.041 -6.088 54.808 1.00 98.12 194 GLN A O 1
ATOM 1420 N N . ALA A 1 195 ? -39.731 -6.458 56.997 1.00 98.19 195 ALA A N 1
ATOM 1421 C CA . ALA A 1 195 ? -38.297 -6.729 56.879 1.00 98.19 195 ALA A CA 1
ATOM 1422 C C . ALA A 1 195 ? -38.010 -7.945 55.980 1.00 98.19 195 ALA A C 1
ATOM 1424 O O . ALA A 1 195 ? -37.185 -7.858 55.072 1.00 98.19 195 ALA A O 1
ATOM 1425 N N . ARG A 1 196 ? -38.735 -9.058 56.158 1.00 98.50 196 ARG A N 1
ATOM 1426 C CA . ARG A 1 196 ? -38.605 -10.259 55.307 1.00 98.50 196 ARG A CA 1
ATOM 1427 C C . ARG A 1 196 ? -38.980 -9.981 53.851 1.00 98.50 196 ARG A C 1
ATOM 1429 O O . ARG A 1 196 ? -38.271 -10.412 52.947 1.00 98.50 196 ARG A O 1
ATOM 1436 N N . GLN A 1 197 ? -40.055 -9.233 53.619 1.00 98.44 197 GLN A N 1
ATOM 1437 C CA . GLN A 1 197 ? -40.470 -8.817 52.277 1.00 98.44 197 GLN A CA 1
ATOM 1438 C C . GLN A 1 197 ? -39.440 -7.881 51.622 1.00 98.44 197 GLN A C 1
ATOM 1440 O O . GLN A 1 197 ? -39.243 -7.940 50.407 1.00 98.44 197 GLN A O 1
ATOM 1445 N N . ARG A 1 198 ? -38.749 -7.035 52.403 1.00 98.50 198 ARG A N 1
ATOM 1446 C CA . ARG A 1 198 ? -37.657 -6.183 51.907 1.00 98.50 198 ARG A CA 1
ATOM 1447 C C . ARG A 1 198 ? -36.412 -6.999 51.556 1.00 98.50 198 ARG A C 1
ATOM 1449 O O . ARG A 1 198 ? -35.822 -6.759 50.508 1.00 98.50 198 ARG A O 1
ATOM 1456 N N . ILE A 1 199 ? -36.052 -7.988 52.377 1.00 98.44 199 ILE A N 1
ATOM 1457 C CA . ILE A 1 199 ? -34.961 -8.935 52.085 1.00 98.44 199 ILE A CA 1
ATOM 1458 C C . ILE A 1 199 ? -35.259 -9.702 50.793 1.00 98.44 199 ILE A C 1
ATOM 1460 O O . ILE A 1 199 ? -34.396 -9.778 49.923 1.00 98.44 199 ILE A O 1
ATOM 1464 N N . LYS A 1 200 ? -36.498 -10.182 50.615 1.00 98.12 200 LYS A N 1
ATOM 1465 C CA . LYS A 1 200 ? -36.930 -10.808 49.360 1.00 98.12 200 LYS A CA 1
ATOM 1466 C C . LYS A 1 200 ? -36.758 -9.866 48.163 1.00 98.12 200 LYS A C 1
ATOM 1468 O O . LYS A 1 200 ? -36.228 -10.279 47.142 1.00 98.12 200 LYS A O 1
ATOM 1473 N N . ALA A 1 201 ? -37.181 -8.605 48.279 1.00 98.56 201 ALA A N 1
ATOM 1474 C CA . ALA A 1 201 ? -37.046 -7.634 47.190 1.00 98.56 201 ALA A CA 1
ATOM 1475 C C . ALA A 1 201 ? -35.577 -7.421 46.772 1.00 98.56 201 ALA A C 1
ATOM 1477 O O . ALA A 1 201 ? -35.279 -7.291 45.586 1.00 98.56 201 ALA A O 1
ATOM 1478 N N . LEU A 1 202 ? -34.656 -7.408 47.743 1.00 98.56 202 LEU A N 1
ATOM 1479 C CA . LEU A 1 202 ? -33.218 -7.333 47.480 1.00 98.56 202 LEU A CA 1
ATOM 1480 C C . LEU A 1 202 ? -32.703 -8.604 46.791 1.00 98.56 202 LEU A C 1
ATOM 1482 O O . LEU A 1 202 ? -31.951 -8.502 45.825 1.00 98.56 202 LEU A O 1
ATOM 1486 N N . GLU A 1 203 ? -33.132 -9.786 47.238 1.00 98.56 203 GLU A N 1
ATOM 1487 C CA . GLU A 1 203 ? -32.802 -11.052 46.574 1.00 98.56 203 GLU A CA 1
ATOM 1488 C C . GLU A 1 203 ? -33.291 -11.071 45.118 1.00 98.56 203 GLU A C 1
ATOM 1490 O O . GLU A 1 203 ? -32.508 -11.377 44.218 1.00 98.56 203 GLU A O 1
ATOM 1495 N N . ASP A 1 204 ? -34.549 -10.692 44.870 1.00 98.38 204 ASP A N 1
ATOM 1496 C CA . ASP A 1 204 ? -35.144 -10.641 43.529 1.00 98.38 204 ASP A CA 1
ATOM 1497 C C . ASP A 1 204 ? -34.326 -9.732 42.596 1.00 98.38 204 ASP A C 1
ATOM 1499 O O . ASP A 1 204 ? -34.049 -10.096 41.449 1.00 98.38 204 ASP A O 1
ATOM 1503 N N . ALA A 1 205 ? -33.883 -8.569 43.088 1.00 98.56 205 ALA A N 1
ATOM 1504 C CA . ALA A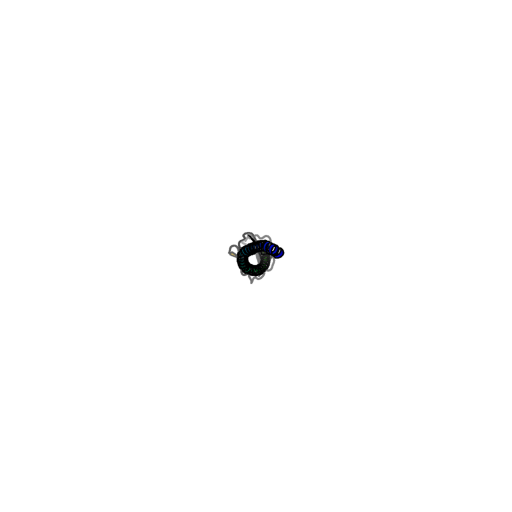 1 205 ? -33.053 -7.642 42.322 1.00 98.56 205 ALA A CA 1
ATOM 1505 C C . ALA A 1 205 ? -31.681 -8.244 41.971 1.00 98.56 205 ALA A C 1
ATOM 1507 O O . ALA A 1 205 ? -31.250 -8.170 40.817 1.00 98.56 205 ALA A O 1
ATOM 1508 N N . ILE A 1 206 ? -31.005 -8.873 42.937 1.00 98.44 206 ILE A N 1
ATOM 1509 C CA . ILE A 1 206 ? -29.689 -9.510 42.753 1.00 98.44 206 ILE A CA 1
ATOM 1510 C C . ILE A 1 206 ? -29.789 -10.703 41.786 1.00 98.44 206 ILE A C 1
ATOM 1512 O O . ILE A 1 206 ? -28.939 -10.867 40.905 1.00 98.44 206 ILE A O 1
ATOM 1516 N N . ARG A 1 207 ? -30.852 -11.508 41.904 1.00 98.44 207 ARG A N 1
ATOM 1517 C CA . ARG A 1 207 ? -31.157 -12.640 41.016 1.00 98.44 207 ARG A CA 1
ATOM 1518 C C . ARG A 1 207 ? -31.457 -12.179 39.591 1.00 98.44 207 ARG A C 1
ATOM 1520 O O . ARG A 1 207 ? -30.939 -12.766 38.647 1.00 98.44 207 ARG A O 1
ATOM 1527 N N . THR A 1 208 ? -32.214 -11.094 39.426 1.00 98.12 208 THR A N 1
ATOM 1528 C CA . THR A 1 208 ? -32.544 -10.518 38.106 1.00 98.12 208 THR A CA 1
ATOM 1529 C C . THR A 1 208 ? -31.299 -10.024 37.365 1.00 98.12 208 THR A C 1
ATOM 1531 O O . THR A 1 208 ? -31.170 -10.251 36.166 1.00 98.12 208 THR A O 1
ATOM 1534 N N . HIS A 1 209 ? -30.334 -9.427 38.074 1.00 98.19 209 HIS A N 1
ATOM 1535 C CA . HIS A 1 209 ? -29.026 -9.071 37.501 1.00 98.19 209 HIS A CA 1
ATOM 1536 C C . HIS A 1 209 ? -28.128 -10.294 37.233 1.00 98.19 209 HIS A C 1
ATOM 1538 O O . HIS A 1 209 ? -27.074 -10.168 36.614 1.00 98.19 209 HIS A O 1
ATOM 1544 N N . GLY A 1 210 ? -28.516 -11.483 37.703 1.00 98.12 210 GLY A N 1
ATOM 1545 C CA . GLY A 1 210 ? -27.772 -12.723 37.518 1.00 98.12 210 GLY A CA 1
ATOM 1546 C C . GLY A 1 210 ? -26.556 -12.877 38.431 1.00 98.12 210 GLY A C 1
ATOM 1547 O O . GLY A 1 210 ? -25.680 -13.680 38.108 1.00 98.12 210 GLY A O 1
ATOM 1548 N N . LEU A 1 211 ? -26.485 -12.136 39.544 1.00 98.44 211 LEU A N 1
ATOM 1549 C CA . LEU A 1 211 ? -25.383 -12.225 40.514 1.00 98.44 211 LEU A CA 1
ATOM 1550 C C . LEU A 1 211 ? -25.485 -13.472 41.411 1.00 98.44 211 LEU A C 1
ATOM 1552 O O . LEU A 1 211 ? -24.464 -13.975 41.881 1.00 98.44 211 LEU A O 1
ATOM 1556 N N . ILE A 1 212 ? -26.698 -14.001 41.598 1.00 98.56 212 ILE A N 1
ATOM 1557 C CA . ILE A 1 212 ? -26.994 -15.286 42.252 1.00 98.56 212 ILE A CA 1
ATOM 1558 C C . ILE A 1 212 ? -27.879 -16.151 41.342 1.00 98.56 212 ILE A C 1
ATOM 1560 O O . ILE A 1 212 ? -28.517 -15.623 40.425 1.00 98.56 212 ILE A O 1
ATOM 1564 N N . ASN A 1 213 ? -27.895 -17.470 41.564 1.00 97.75 213 ASN A N 1
ATOM 1565 C CA . ASN A 1 213 ? -28.773 -18.413 40.859 1.00 97.75 213 ASN A CA 1
ATOM 1566 C C . ASN A 1 213 ? -30.185 -18.442 41.427 1.00 97.75 213 ASN A C 1
ATOM 1568 O O . ASN A 1 213 ? -30.370 -18.276 42.651 1.00 97.75 213 ASN A O 1
#

Foldseek 3Di:
DDDPPPDDPVVVVVVVVVVVVVVVVVVVVVVVVVVVVVVVVVVVVVVVVVVVVVVVVVVVVVVVVVVVVVVVVVVVVVVVVVVVVVVVVVVVVVVVVVVVVVVVVVVVVVVVVVVCVVPDDDPPDPDDDDDPDDDDDDAADDDPNHGDAGAAAEDDDQDDDAADPDDADPPDDADDDPDDDPVSVVVVVVNVVNVVNPVNNVVVVCVVVRNYD

Sequence (213 aa):
MLPRNVFSRSYLLYVIAQGTDVGAIAGKANEAGKGAYDAQVKNDEQDVELADHEARIQQLRIDVDNHEIRITANANAIAALDVRLTTAEGEIVTLQADVSALDGRVTAAEGTISSLQADYVSKSATASQSLASPLNVTTSYSVGGTKVIGARQTGWTAATGAALLGAFNANQAYTVSATYTQSEVSAMATGLQQARQRIKALEDAIRTHGLIN

Mean predicted aligned error: 9.47 Å

Secondary structure (DSSP, 8-state):
---TTTS-HHHHHHHHHHHHHHHHHHHHHHHHHHHHHHHHHHHHHHHHHHHHHHHHHHHHHHHHHHHHHHHHHHHHHHHHHHHHHHHHHHHHHHHHHHHHHHHHHHHHHHHHHHHHHHH---SS--S----SS----SS-EEETTEEEE-SPB--PPPP-S----S---TT------SS--HHHHHHHHHHHHHHHHHHHHHHHHHHHTTSB-